Protein AF-A0A926ZWX2-F1 (afdb_monomer_lite)

Structure (mmCIF, N/CA/C/O backbone):
data_AF-A0A926ZWX2-F1
#
_entry.id   AF-A0A926ZWX2-F1
#
loop_
_atom_site.group_PDB
_atom_site.id
_atom_site.type_symbol
_atom_site.label_atom_id
_atom_site.label_alt_id
_atom_site.label_comp_id
_atom_site.label_asym_id
_atom_site.label_entity_id
_atom_site.label_seq_id
_atom_site.pdbx_PDB_ins_code
_atom_site.Cartn_x
_atom_site.Cartn_y
_atom_site.Cartn_z
_atom_site.occupancy
_atom_site.B_iso_or_equiv
_atom_site.auth_seq_id
_atom_site.auth_comp_id
_atom_site.auth_asym_id
_atom_site.auth_atom_id
_atom_site.pdbx_PDB_model_num
ATOM 1 N N . MET A 1 1 ? 18.537 -28.908 -16.493 1.00 61.22 1 MET A N 1
ATOM 2 C CA . MET A 1 1 ? 17.502 -29.089 -15.455 1.00 61.22 1 MET A CA 1
ATOM 3 C C . MET A 1 1 ? 16.198 -28.503 -15.975 1.00 61.22 1 MET A C 1
ATOM 5 O O . MET A 1 1 ? 16.263 -27.440 -16.590 1.00 61.22 1 MET A O 1
ATOM 9 N N . PRO A 1 2 ? 15.052 -29.183 -15.815 1.00 81.44 2 PRO A N 1
ATOM 10 C CA . PRO A 1 2 ? 13.760 -28.596 -16.150 1.00 81.44 2 PRO A CA 1
ATOM 11 C C . PRO A 1 2 ? 13.523 -27.363 -15.268 1.00 81.44 2 PRO A C 1
ATOM 13 O O . PRO A 1 2 ? 13.807 -27.392 -14.074 1.00 81.44 2 PRO A O 1
ATOM 16 N N . VAL A 1 3 ? 13.063 -26.266 -15.871 1.00 86.75 3 VAL A N 1
ATOM 17 C CA . VAL A 1 3 ? 12.665 -25.068 -15.122 1.00 86.75 3 VAL A CA 1
ATOM 18 C C . VAL A 1 3 ? 11.279 -25.340 -14.558 1.00 86.75 3 VAL A C 1
ATOM 20 O O . VAL A 1 3 ? 10.412 -25.818 -15.292 1.00 86.75 3 VAL A O 1
ATOM 23 N N . ASP A 1 4 ? 11.071 -25.035 -13.279 1.00 93.38 4 ASP A N 1
ATOM 24 C CA . ASP A 1 4 ? 9.741 -25.098 -12.683 1.00 93.38 4 ASP A CA 1
ATOM 25 C C . ASP A 1 4 ? 8.804 -24.129 -13.417 1.00 93.38 4 ASP A C 1
ATOM 27 O O . ASP A 1 4 ? 9.029 -22.915 -13.482 1.00 93.38 4 ASP A O 1
ATOM 31 N N . LYS A 1 5 ? 7.743 -24.693 -13.996 1.00 92.69 5 LYS A N 1
ATOM 32 C CA . LYS A 1 5 ? 6.710 -23.963 -14.730 1.00 92.69 5 LYS A CA 1
ATOM 33 C C . LYS A 1 5 ? 6.075 -22.877 -13.866 1.00 92.69 5 LYS A C 1
ATOM 35 O O . LYS A 1 5 ? 5.790 -21.794 -14.377 1.00 92.69 5 LYS A O 1
ATOM 40 N N . THR A 1 6 ? 5.857 -23.162 -12.586 1.00 94.31 6 THR A N 1
ATOM 41 C CA . THR A 1 6 ? 5.184 -22.251 -11.654 1.00 94.31 6 THR A CA 1
ATOM 42 C C . THR A 1 6 ? 6.015 -20.993 -11.455 1.00 94.31 6 THR A C 1
ATOM 44 O O . THR A 1 6 ? 5.514 -19.877 -11.602 1.00 94.31 6 THR A O 1
ATOM 47 N N . GLU A 1 7 ? 7.310 -21.176 -11.212 1.00 95.31 7 GLU A N 1
ATOM 48 C CA . GLU A 1 7 ? 8.227 -20.069 -10.978 1.00 95.31 7 GLU A CA 1
ATOM 49 C C . GLU A 1 7 ? 8.471 -19.239 -12.245 1.00 95.31 7 GLU A C 1
ATOM 51 O O . GLU A 1 7 ? 8.461 -18.008 -12.191 1.00 95.31 7 GLU A O 1
ATOM 56 N N . PHE A 1 8 ? 8.588 -19.882 -13.414 1.00 96.06 8 PHE A N 1
ATOM 57 C CA . PHE A 1 8 ? 8.667 -19.167 -14.691 1.00 96.06 8 PHE A CA 1
ATOM 58 C C . PHE A 1 8 ? 7.440 -18.272 -14.926 1.00 96.06 8 PHE A C 1
ATOM 60 O O . PHE A 1 8 ? 7.592 -17.093 -15.252 1.00 96.06 8 PHE A O 1
ATOM 67 N N . LEU A 1 9 ? 6.226 -18.809 -14.746 1.00 95.38 9 LEU A N 1
ATOM 68 C CA . LEU A 1 9 ? 4.992 -18.048 -14.954 1.00 95.38 9 LEU A CA 1
ATOM 69 C C . LEU A 1 9 ? 4.873 -16.885 -13.967 1.00 95.38 9 LEU A C 1
ATOM 71 O O . LEU A 1 9 ? 4.490 -15.790 -14.377 1.00 95.38 9 LEU A O 1
ATOM 75 N N . ARG A 1 10 ? 5.263 -17.089 -12.703 1.00 95.19 10 ARG A N 1
ATOM 76 C CA . ARG A 1 10 ? 5.293 -16.034 -11.681 1.00 95.19 10 ARG A CA 1
ATOM 77 C C . ARG A 1 10 ? 6.191 -14.869 -12.104 1.00 95.19 10 ARG A C 1
ATOM 79 O O . ARG A 1 10 ? 5.762 -13.719 -12.056 1.00 95.19 10 ARG A O 1
ATOM 86 N N . LEU A 1 11 ? 7.416 -15.157 -12.552 1.00 93.56 11 LEU A N 1
ATOM 87 C CA . LEU A 1 11 ? 8.364 -14.132 -13.006 1.00 93.56 11 LEU A CA 1
ATOM 88 C C . LEU A 1 11 ? 7.902 -13.446 -14.301 1.00 93.56 11 LEU A C 1
ATOM 90 O O . LEU A 1 11 ? 8.048 -12.233 -14.450 1.00 93.56 11 LEU A O 1
ATOM 94 N N . TYR A 1 12 ? 7.305 -14.198 -15.227 1.00 92.31 12 TYR A N 1
ATOM 95 C CA . TYR A 1 12 ? 6.762 -13.645 -16.467 1.00 92.31 12 TYR A CA 1
ATOM 96 C C . TYR A 1 12 ? 5.576 -12.702 -16.208 1.00 92.31 12 TYR A C 1
ATOM 98 O O . TYR A 1 12 ? 5.493 -11.635 -16.816 1.00 92.31 12 TYR A O 1
ATOM 106 N N . GLN A 1 13 ? 4.682 -13.055 -15.278 1.00 90.38 13 GLN A N 1
ATOM 107 C CA . GLN A 1 13 ? 3.561 -12.206 -14.849 1.00 90.38 13 GLN A CA 1
ATOM 108 C C . GLN A 1 13 ? 4.025 -10.922 -14.148 1.00 90.38 13 GLN A C 1
ATOM 110 O O . GLN A 1 13 ? 3.334 -9.912 -14.209 1.00 90.38 13 GLN A O 1
ATOM 115 N N . GLN A 1 14 ? 5.217 -10.929 -13.546 1.00 84.88 14 GLN A N 1
ATOM 116 C CA . GLN A 1 14 ? 5.870 -9.728 -13.010 1.00 84.88 14 GLN A CA 1
ATOM 117 C C . GLN A 1 14 ? 6.486 -8.833 -14.100 1.00 84.88 14 GLN A C 1
ATOM 119 O O . GLN A 1 14 ? 7.131 -7.838 -13.779 1.00 84.88 14 GLN A O 1
ATOM 124 N N . GLY A 1 15 ? 6.337 -9.184 -15.383 1.00 87.19 15 GLY A N 1
ATOM 125 C CA . GLY A 1 15 ? 6.865 -8.411 -16.507 1.00 87.19 15 GLY A CA 1
ATOM 126 C C . GLY A 1 15 ? 8.378 -8.539 -16.703 1.00 87.19 15 GLY A C 1
ATOM 127 O O . GLY A 1 15 ? 8.960 -7.755 -17.454 1.00 87.19 15 GLY A O 1
ATOM 128 N N . LYS A 1 16 ? 9.032 -9.511 -16.048 1.00 86.44 16 LYS A N 1
ATOM 129 C CA . LYS A 1 16 ? 10.472 -9.748 -16.218 1.00 86.44 16 LYS A CA 1
ATOM 130 C C . LYS A 1 16 ? 10.771 -10.217 -17.642 1.00 86.44 16 LYS A C 1
ATOM 132 O O . LYS A 1 16 ? 10.021 -10.997 -18.231 1.00 86.44 16 LYS A O 1
ATOM 137 N N . GLN A 1 17 ? 11.887 -9.758 -18.200 1.00 90.88 17 GLN A N 1
ATOM 138 C CA . GLN A 1 17 ? 12.314 -10.167 -19.543 1.00 90.88 17 GLN A CA 1
ATOM 139 C C . GLN A 1 17 ? 12.995 -11.540 -19.526 1.00 90.88 17 GLN A C 1
ATOM 141 O O . GLN A 1 17 ? 13.601 -11.925 -18.528 1.00 90.88 17 GLN A O 1
ATOM 146 N N . ASP A 1 18 ? 13.015 -12.234 -20.671 1.00 93.88 18 ASP A N 1
ATOM 147 C CA . ASP A 1 18 ? 13.672 -13.544 -20.841 1.00 93.88 18 ASP A CA 1
ATOM 148 C C . ASP A 1 18 ? 15.122 -13.563 -20.308 1.00 93.88 18 ASP A C 1
ATOM 150 O O . ASP A 1 18 ? 15.579 -14.570 -19.774 1.00 93.88 18 ASP A O 1
ATOM 154 N N . VAL A 1 19 ? 15.852 -12.444 -20.423 1.00 92.31 19 VAL A N 1
ATOM 155 C CA . VAL A 1 19 ? 17.224 -12.292 -19.895 1.00 92.31 19 VAL A CA 1
ATOM 156 C C . VAL A 1 19 ? 17.255 -12.303 -18.365 1.00 92.31 19 VAL A C 1
ATOM 158 O O . VAL A 1 19 ? 18.143 -12.912 -17.773 1.00 92.31 19 VAL A O 1
ATOM 161 N N . GLU A 1 20 ? 16.317 -11.614 -17.721 1.00 90.12 20 GLU A N 1
ATOM 162 C CA . GLU A 1 20 ? 16.238 -11.512 -16.261 1.00 90.12 20 GLU A CA 1
ATOM 163 C C . GLU A 1 20 ? 15.776 -12.835 -15.660 1.00 90.12 20 GLU A C 1
ATOM 165 O O . GLU A 1 20 ? 16.393 -13.334 -14.723 1.00 90.12 20 GLU A O 1
ATOM 170 N N . ILE A 1 21 ? 14.754 -13.445 -16.265 1.00 94.50 21 ILE A N 1
ATOM 171 C CA . ILE A 1 21 ? 14.256 -14.769 -15.889 1.00 94.50 21 ILE A CA 1
ATOM 172 C C . ILE A 1 21 ? 15.380 -15.806 -16.000 1.00 94.50 21 ILE A C 1
ATOM 174 O O . ILE A 1 21 ? 15.575 -16.603 -15.087 1.00 94.50 21 ILE A O 1
ATOM 178 N N . ALA A 1 22 ? 16.170 -15.764 -17.077 1.00 95.56 22 ALA A N 1
ATOM 179 C CA . ALA A 1 22 ? 17.303 -16.667 -17.262 1.00 95.56 22 ALA A CA 1
ATOM 180 C C . ALA A 1 22 ? 18.354 -16.536 -16.150 1.00 95.56 22 ALA A C 1
ATOM 182 O O . ALA A 1 22 ? 18.847 -17.548 -15.655 1.00 95.56 22 ALA A O 1
ATOM 183 N N . ARG A 1 23 ? 18.655 -15.307 -15.708 1.00 94.81 23 ARG A N 1
ATOM 184 C CA . ARG A 1 23 ? 19.569 -15.065 -14.578 1.00 94.81 23 ARG A CA 1
ATOM 185 C C . ARG A 1 23 ? 18.999 -15.581 -13.258 1.00 94.81 23 ARG A C 1
ATOM 187 O O . ARG A 1 23 ? 19.712 -16.261 -12.532 1.00 94.81 23 ARG A O 1
ATOM 194 N N . LEU A 1 24 ? 17.731 -15.283 -12.965 1.00 94.12 24 LEU A N 1
ATOM 195 C CA . LEU A 1 24 ? 17.072 -15.688 -11.715 1.00 94.12 24 LEU A CA 1
ATOM 196 C C . LEU A 1 24 ? 16.940 -17.209 -11.590 1.00 94.12 24 LEU A C 1
ATOM 198 O O . LEU A 1 24 ? 17.101 -17.753 -10.505 1.00 94.12 24 LEU A O 1
ATOM 202 N N . LEU A 1 25 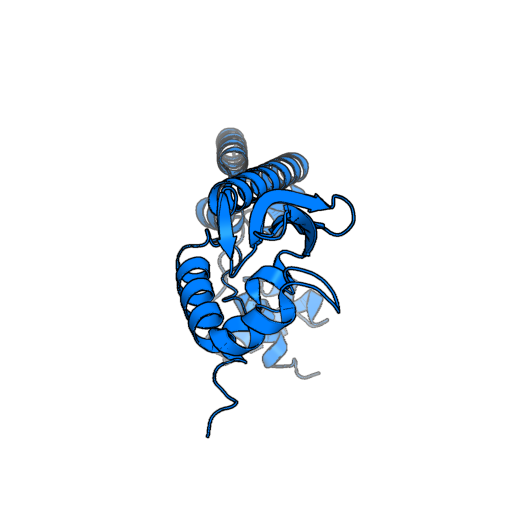? 16.692 -17.892 -12.708 1.00 94.81 25 LEU A N 1
ATOM 203 C CA . LEU A 1 25 ? 16.552 -19.348 -12.766 1.00 94.81 25 LEU A CA 1
ATOM 204 C C . LEU A 1 25 ? 17.864 -20.071 -13.094 1.00 94.81 25 LEU A C 1
ATOM 206 O O . LEU A 1 25 ? 17.848 -21.273 -13.356 1.00 94.81 25 LEU A O 1
ATOM 210 N N . ASN A 1 26 ? 18.985 -19.343 -13.116 1.00 94.50 26 ASN A N 1
ATOM 211 C CA . ASN A 1 26 ? 20.323 -19.850 -13.414 1.00 94.50 26 ASN A CA 1
ATOM 212 C C . ASN A 1 26 ? 20.379 -20.753 -14.667 1.00 94.50 26 ASN A C 1
ATOM 214 O O . ASN A 1 26 ? 20.895 -21.871 -14.644 1.00 94.50 26 ASN A O 1
ATOM 218 N N . CYS A 1 27 ? 19.800 -20.287 -15.773 1.00 94.88 27 CYS A N 1
ATOM 219 C CA . CYS A 1 27 ? 19.742 -21.025 -17.033 1.00 94.88 27 CYS A CA 1
ATOM 220 C C . CYS A 1 27 ? 20.011 -20.115 -18.239 1.00 94.88 27 CYS A C 1
ATOM 222 O O . CYS A 1 27 ? 20.185 -18.902 -18.115 1.00 94.88 27 CYS A O 1
ATOM 224 N N . SER A 1 28 ? 20.092 -20.695 -19.439 1.00 96.06 28 SER A N 1
ATOM 225 C CA . SER A 1 28 ? 20.367 -19.905 -20.638 1.00 96.06 28 SER A CA 1
ATOM 226 C C . SER A 1 28 ? 19.129 -19.123 -21.092 1.00 96.06 28 SER A C 1
ATOM 228 O O . SER A 1 28 ? 18.001 -19.617 -21.066 1.00 96.06 28 SER A O 1
ATOM 230 N N . ARG A 1 29 ? 19.346 -17.905 -21.603 1.00 96.19 29 ARG A N 1
ATOM 231 C CA . ARG A 1 29 ? 18.289 -17.083 -22.225 1.00 96.19 29 ARG A CA 1
ATOM 232 C C . ARG A 1 29 ? 17.543 -17.838 -23.322 1.00 96.19 29 ARG A C 1
ATOM 234 O O . ARG A 1 29 ? 16.336 -17.698 -23.472 1.00 96.19 29 ARG A O 1
ATOM 241 N N . GLU A 1 30 ? 18.276 -18.630 -24.094 1.00 96.69 30 GLU A N 1
ATOM 242 C CA . GLU A 1 30 ? 17.727 -19.407 -25.198 1.00 96.69 30 GLU A CA 1
ATOM 243 C C . GLU A 1 30 ? 16.780 -20.507 -24.714 1.00 96.69 30 GLU A C 1
ATOM 245 O O . GLU A 1 30 ? 15.743 -20.757 -25.327 1.00 96.69 30 GLU A O 1
ATOM 250 N N . TYR A 1 31 ? 17.096 -21.119 -23.573 1.00 95.81 31 TYR A N 1
ATOM 251 C CA . TYR A 1 31 ? 16.210 -22.075 -22.930 1.00 95.81 31 TYR A CA 1
ATOM 252 C C . TYR A 1 31 ? 14.916 -21.406 -22.450 1.00 95.81 31 TYR A C 1
ATOM 254 O O . TYR A 1 31 ? 13.833 -21.878 -22.784 1.00 95.81 31 TYR A O 1
ATOM 262 N N . ILE A 1 32 ? 15.007 -20.254 -21.779 1.00 97.12 32 ILE A N 1
ATOM 263 C CA . ILE A 1 32 ? 13.827 -19.475 -21.369 1.00 97.12 32 ILE A CA 1
ATOM 264 C C . ILE A 1 32 ? 12.971 -19.053 -22.565 1.00 97.12 32 ILE A C 1
ATOM 266 O O . ILE A 1 32 ? 11.749 -19.182 -22.520 1.00 97.12 32 ILE A O 1
ATOM 270 N N . ARG A 1 33 ? 13.595 -18.631 -23.669 1.00 96.56 33 ARG A N 1
ATOM 271 C CA . ARG A 1 33 ? 12.899 -18.304 -24.920 1.00 96.56 33 ARG A CA 1
ATOM 272 C C . ARG A 1 33 ? 12.090 -19.495 -25.445 1.00 96.56 33 ARG A C 1
ATOM 274 O O . ARG A 1 33 ? 10.940 -19.320 -25.845 1.00 96.56 33 ARG A O 1
ATOM 281 N N . LYS A 1 34 ? 12.670 -20.703 -25.427 1.00 96.75 34 LYS A N 1
ATOM 282 C CA . LYS A 1 34 ? 11.979 -21.948 -25.811 1.00 96.75 34 LYS A CA 1
ATOM 283 C C . LYS A 1 34 ? 10.822 -22.267 -24.867 1.00 96.75 34 LYS A C 1
ATOM 285 O O . LYS A 1 34 ? 9.738 -22.575 -25.350 1.00 96.75 34 LYS A O 1
ATOM 290 N N . VAL A 1 35 ? 11.027 -22.136 -23.555 1.00 95.75 35 VAL A N 1
ATOM 291 C CA . VAL A 1 35 ? 9.979 -22.340 -22.540 1.00 95.75 35 VAL A CA 1
ATOM 292 C C . VAL A 1 35 ? 8.813 -21.368 -22.761 1.00 95.75 35 VAL A C 1
ATOM 294 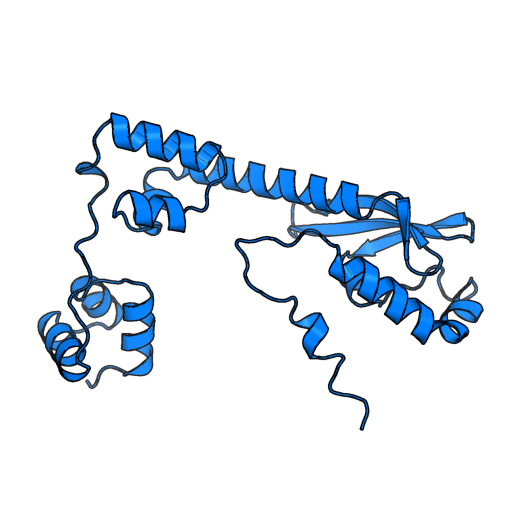O O . VAL A 1 35 ? 7.670 -21.804 -22.891 1.00 95.75 35 VAL A O 1
ATOM 297 N N . ARG A 1 36 ? 9.087 -20.069 -22.921 1.00 96.88 36 ARG A N 1
ATOM 298 C CA . ARG A 1 36 ? 8.078 -19.042 -23.227 1.00 96.88 36 ARG A CA 1
ATOM 299 C C . ARG A 1 36 ? 7.279 -19.380 -24.489 1.00 96.88 36 ARG A C 1
ATOM 301 O O . ARG A 1 36 ? 6.050 -19.343 -24.464 1.00 96.88 36 ARG A O 1
ATOM 308 N N . ASN A 1 37 ? 7.973 -19.757 -25.566 1.00 96.38 37 ASN A N 1
ATOM 309 C CA . ASN A 1 37 ? 7.342 -20.149 -26.826 1.00 96.38 37 ASN A CA 1
ATOM 310 C C . ASN A 1 37 ? 6.492 -21.424 -26.675 1.00 96.38 37 ASN A C 1
ATOM 312 O O . ASN A 1 37 ? 5.404 -21.482 -27.238 1.00 96.38 37 ASN A O 1
ATOM 316 N N . SER A 1 38 ? 6.940 -22.415 -25.894 1.00 95.88 38 SER A N 1
ATOM 317 C CA . SER A 1 38 ? 6.170 -23.645 -25.635 1.00 95.88 38 SER A CA 1
ATOM 318 C C . SER A 1 38 ? 4.858 -23.395 -24.884 1.00 95.88 38 SER A C 1
ATOM 320 O O . SER A 1 38 ? 3.922 -24.176 -25.012 1.00 95.88 38 SER A O 1
ATOM 322 N N . TYR A 1 39 ? 4.764 -22.280 -24.153 1.00 95.31 39 TYR A N 1
ATOM 323 C CA . TYR A 1 39 ? 3.537 -21.829 -23.496 1.00 95.31 39 TYR A CA 1
ATOM 324 C C . TYR A 1 39 ? 2.727 -20.818 -24.322 1.00 95.31 39 TYR A C 1
ATOM 326 O O . TYR A 1 39 ? 1.728 -20.307 -23.824 1.00 95.31 39 TYR A O 1
ATOM 334 N N . GLY A 1 40 ? 3.139 -20.501 -25.555 1.00 95.38 40 GLY A N 1
ATOM 335 C CA . GLY A 1 40 ? 2.429 -19.552 -26.422 1.00 95.38 40 GLY A CA 1
ATOM 336 C C . GLY A 1 40 ? 2.431 -18.106 -25.914 1.00 95.38 40 GLY A C 1
ATOM 337 O O . GLY A 1 40 ? 1.570 -17.318 -26.297 1.00 95.38 40 GLY A O 1
ATOM 338 N N . LEU A 1 41 ? 3.372 -17.743 -25.039 1.00 94.69 41 LEU A N 1
ATOM 339 C CA . LEU A 1 41 ? 3.425 -16.408 -24.446 1.00 94.69 41 LEU A CA 1
ATOM 340 C C . LEU A 1 41 ? 4.166 -15.423 -25.370 1.00 94.69 41 LEU A C 1
ATOM 342 O O . LEU A 1 41 ? 5.228 -15.774 -25.901 1.00 94.69 41 LEU A O 1
ATOM 346 N N . PRO A 1 42 ? 3.666 -14.186 -25.557 1.00 94.19 42 PRO A N 1
ATOM 347 C CA . PRO A 1 42 ? 4.320 -13.183 -26.398 1.00 94.19 42 PRO A CA 1
ATOM 348 C C . PRO A 1 42 ? 5.661 -12.718 -25.810 1.00 94.19 42 PRO A C 1
ATOM 350 O O . PRO A 1 42 ? 6.035 -13.069 -24.698 1.00 94.19 42 PRO A O 1
ATOM 353 N N . VAL A 1 43 ? 6.439 -11.947 -26.568 1.00 91.25 43 VAL A N 1
ATOM 354 C CA . VAL A 1 43 ? 7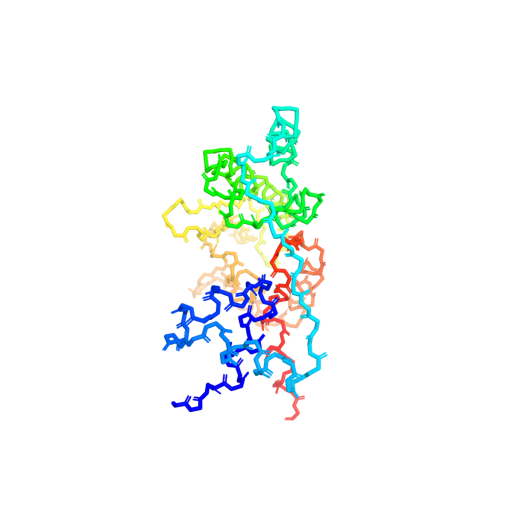.649 -11.308 -26.025 1.00 91.25 43 VAL A CA 1
ATOM 355 C C . VAL A 1 43 ? 7.224 -10.100 -25.192 1.00 91.25 43 VAL A C 1
ATOM 357 O O . VAL A 1 43 ? 6.448 -9.275 -25.670 1.00 91.25 43 VAL A O 1
ATOM 360 N N . GLN A 1 44 ? 7.752 -9.973 -23.972 1.00 83.81 44 GLN A N 1
ATOM 361 C CA . GLN A 1 44 ? 7.512 -8.789 -23.145 1.00 83.81 44 GLN A CA 1
ATOM 362 C C . GLN A 1 44 ? 8.108 -7.533 -23.812 1.00 83.81 44 GLN A C 1
ATOM 364 O O . GLN A 1 44 ? 9.219 -7.599 -24.358 1.00 83.81 44 GLN A O 1
ATOM 369 N N . PRO A 1 45 ? 7.409 -6.384 -23.787 1.00 76.81 45 PRO A N 1
ATOM 370 C CA . PRO A 1 45 ? 7.904 -5.153 -24.387 1.00 76.81 45 PRO A CA 1
ATOM 371 C C . PRO A 1 45 ? 9.234 -4.734 -23.752 1.00 76.81 45 PRO A C 1
ATOM 373 O O . PRO A 1 45 ? 9.475 -4.908 -22.555 1.00 76.81 45 PRO A O 1
ATOM 376 N N . LYS A 1 46 ? 10.133 -4.175 -24.571 1.00 73.38 46 LYS A N 1
ATOM 377 C CA . LYS A 1 46 ? 11.434 -3.708 -24.085 1.00 73.38 46 LYS A CA 1
ATOM 378 C C . LYS A 1 46 ? 11.221 -2.531 -23.140 1.00 73.38 46 LYS A C 1
ATOM 380 O O . LYS A 1 46 ? 10.842 -1.447 -23.572 1.00 73.38 46 LYS A O 1
ATOM 385 N N . VAL A 1 47 ? 11.542 -2.746 -21.873 1.00 69.88 47 VAL A N 1
ATOM 386 C CA . VAL A 1 47 ? 11.570 -1.694 -20.859 1.00 69.88 47 VAL A CA 1
ATOM 387 C C . VAL A 1 47 ? 12.619 -0.653 -21.254 1.00 69.88 47 VAL A C 1
ATOM 389 O O . VAL A 1 47 ? 13.775 -1.001 -21.530 1.00 69.88 47 VAL A O 1
ATOM 392 N N . LYS A 1 48 ? 12.230 0.626 -21.307 1.00 72.56 48 LYS A N 1
ATOM 393 C CA . LYS A 1 48 ? 13.186 1.716 -21.519 1.00 72.56 48 LYS A CA 1
ATOM 394 C C . LYS A 1 48 ? 14.084 1.834 -20.289 1.00 72.56 48 LYS A C 1
ATOM 396 O O . LYS A 1 48 ? 13.618 1.834 -19.153 1.00 72.56 48 LYS A O 1
ATOM 401 N N . LYS A 1 49 ? 15.388 1.944 -20.522 1.00 77.38 49 LYS A N 1
ATOM 402 C CA . LYS A 1 49 ? 16.337 2.332 -19.480 1.00 77.38 49 LYS A CA 1
ATOM 403 C C . LYS A 1 49 ? 16.150 3.821 -19.140 1.00 77.38 49 LYS A C 1
ATOM 405 O O . LYS A 1 49 ? 15.743 4.603 -19.998 1.00 77.38 49 LYS A O 1
ATOM 410 N N . LEU A 1 50 ? 16.468 4.204 -17.902 1.00 76.56 50 LEU A N 1
ATOM 411 C CA . LEU A 1 50 ? 16.299 5.573 -17.388 1.00 76.56 50 LEU A CA 1
ATOM 412 C C . LEU A 1 50 ? 17.120 6.623 -18.165 1.00 76.56 50 LEU A C 1
ATOM 414 O O . LEU A 1 50 ? 16.725 7.782 -18.280 1.00 76.56 50 LEU A O 1
ATOM 418 N N . ASP A 1 51 ? 18.266 6.221 -18.714 1.00 79.75 51 ASP A N 1
ATOM 419 C CA . ASP A 1 51 ? 19.148 7.032 -19.569 1.00 79.75 51 ASP A CA 1
ATOM 420 C C . ASP A 1 51 ? 18.494 7.453 -20.896 1.00 79.75 51 ASP A C 1
ATOM 422 O O . ASP A 1 51 ? 18.923 8.427 -21.503 1.00 79.75 51 ASP A O 1
ATOM 426 N N . ARG A 1 52 ? 17.429 6.766 -21.325 1.00 83.00 52 ARG A N 1
ATOM 427 C CA . ARG A 1 52 ? 16.672 7.082 -22.546 1.00 83.00 52 ARG A CA 1
ATOM 428 C C . ARG A 1 52 ? 15.493 8.027 -22.320 1.00 83.00 52 ARG A C 1
ATOM 430 O O . ARG A 1 52 ? 14.811 8.359 -23.285 1.00 83.00 52 ARG A O 1
ATOM 437 N N . LEU A 1 53 ? 15.215 8.408 -21.074 1.00 85.44 53 LEU A N 1
ATOM 438 C CA . LEU A 1 53 ? 14.181 9.392 -20.758 1.00 85.44 53 LEU A CA 1
ATOM 439 C C . LEU A 1 53 ? 14.715 10.799 -21.001 1.00 85.44 53 LEU A C 1
ATOM 441 O O . LEU A 1 53 ? 15.825 11.120 -20.566 1.00 85.44 53 LEU A O 1
ATOM 445 N N . SER A 1 54 ? 13.910 11.640 -21.649 1.00 90.62 54 SER A N 1
ATOM 446 C CA . SER A 1 54 ? 14.248 13.052 -21.801 1.00 90.62 54 SER A CA 1
ATOM 447 C C . SER A 1 54 ? 14.237 13.763 -20.442 1.00 90.62 54 SER A C 1
ATOM 449 O O . SER A 1 54 ? 13.641 13.288 -19.471 1.00 90.62 54 SER A O 1
ATOM 451 N N . ALA A 1 55 ? 14.884 14.927 -20.356 1.00 89.31 55 ALA A N 1
ATOM 452 C CA . ALA A 1 55 ? 14.827 15.751 -19.148 1.00 89.31 55 ALA A CA 1
ATOM 453 C C . ALA A 1 55 ? 13.377 16.137 -18.787 1.00 89.31 55 ALA A C 1
ATOM 455 O O . ALA A 1 55 ? 13.011 16.105 -17.614 1.00 89.31 55 ALA A O 1
ATOM 456 N N . ALA A 1 56 ? 12.540 16.406 -19.797 1.00 92.38 56 ALA A N 1
ATOM 457 C CA . ALA A 1 56 ? 11.122 16.700 -19.616 1.00 92.38 56 ALA A CA 1
ATOM 458 C C . ALA A 1 56 ? 10.352 15.500 -19.037 1.00 92.38 56 ALA A C 1
ATOM 460 O O . ALA A 1 56 ? 9.595 15.670 -18.083 1.00 92.38 56 ALA A O 1
ATOM 461 N N . ASP A 1 57 ? 10.600 14.283 -19.538 1.00 90.56 57 ASP A N 1
ATOM 462 C CA . ASP A 1 57 ? 9.968 13.065 -19.005 1.00 90.56 57 ASP A CA 1
ATOM 463 C C . ASP A 1 57 ? 10.350 12.838 -17.542 1.00 90.56 57 ASP A C 1
ATOM 465 O O . ASP A 1 57 ? 9.504 12.496 -16.720 1.00 90.56 57 ASP A O 1
ATOM 469 N N . ARG A 1 58 ? 11.624 13.058 -17.190 1.00 89.88 58 ARG A N 1
ATOM 470 C CA . ARG A 1 58 ? 12.096 12.909 -15.806 1.00 89.88 58 ARG A CA 1
ATOM 471 C C . ARG A 1 58 ? 11.401 13.884 -14.862 1.00 89.88 58 ARG A C 1
ATOM 473 O O . ARG A 1 58 ? 10.951 13.470 -13.797 1.00 89.88 58 ARG A O 1
ATOM 480 N N . GLN A 1 59 ? 11.268 15.144 -15.273 1.00 92.38 59 GLN A N 1
ATOM 481 C CA . GLN A 1 59 ? 10.556 16.155 -14.495 1.00 92.38 59 GLN A CA 1
ATOM 482 C C . GLN A 1 59 ? 9.064 15.814 -14.364 1.00 92.38 59 GLN A C 1
ATOM 484 O O . GLN A 1 59 ? 8.492 15.942 -13.283 1.00 92.38 59 GLN A O 1
ATOM 489 N N . ALA A 1 60 ? 8.429 15.330 -15.434 1.00 93.44 60 ALA A N 1
ATOM 490 C CA . ALA A 1 60 ? 7.028 14.921 -15.402 1.00 93.44 60 ALA A CA 1
ATOM 491 C C . ALA A 1 60 ? 6.797 13.700 -14.489 1.00 93.44 60 ALA A C 1
ATOM 493 O O . ALA A 1 60 ? 5.834 13.682 -13.721 1.00 93.44 60 ALA A O 1
ATOM 494 N N . ILE A 1 61 ? 7.698 12.711 -14.515 1.00 91.56 61 ILE A N 1
ATOM 495 C CA . ILE A 1 61 ? 7.687 11.560 -13.599 1.00 91.56 61 ILE A CA 1
ATOM 496 C C . ILE A 1 61 ? 7.799 12.031 -12.148 1.00 91.56 61 ILE A C 1
ATOM 498 O O . ILE A 1 61 ? 6.994 11.623 -11.311 1.00 91.56 61 ILE A O 1
ATOM 502 N N . GLU A 1 62 ? 8.752 12.912 -11.849 1.00 91.25 62 GLU A N 1
ATOM 503 C CA . GLU A 1 62 ? 8.944 13.461 -10.506 1.00 91.25 62 GLU A CA 1
ATOM 504 C C . GLU A 1 62 ? 7.683 14.172 -9.995 1.00 91.25 62 GLU A C 1
ATOM 506 O O . GLU A 1 62 ? 7.205 13.868 -8.900 1.00 91.25 62 GLU A O 1
ATOM 511 N N . GLN A 1 63 ? 7.083 15.044 -10.810 1.00 91.56 63 GLN A N 1
ATOM 512 C CA . GLN A 1 63 ? 5.836 15.730 -10.458 1.00 91.56 63 GLN A CA 1
ATOM 513 C C . GLN A 1 63 ? 4.688 14.745 -10.203 1.00 91.56 63 GLN A C 1
ATOM 515 O O . GLN A 1 63 ? 3.957 14.882 -9.219 1.00 91.56 63 GLN A O 1
ATOM 520 N N . LYS A 1 64 ? 4.553 13.702 -11.029 1.00 91.94 64 LYS A N 1
ATOM 521 C CA . LYS A 1 64 ? 3.522 12.671 -10.837 1.00 91.94 64 LYS A CA 1
ATOM 522 C C . LYS A 1 64 ? 3.736 11.866 -9.558 1.00 91.94 64 LYS A C 1
ATOM 524 O O . LYS A 1 64 ? 2.777 11.641 -8.816 1.00 91.94 64 LYS A O 1
ATOM 529 N N . LEU A 1 65 ? 4.973 11.488 -9.243 1.00 88.12 65 LEU A N 1
ATOM 530 C CA . LEU A 1 65 ? 5.291 10.803 -7.987 1.00 88.12 65 LEU A CA 1
ATOM 531 C C . LEU A 1 65 ? 4.989 11.693 -6.771 1.00 88.12 65 LEU A C 1
ATOM 533 O O . LEU A 1 65 ? 4.378 11.226 -5.808 1.00 88.12 65 LEU A O 1
ATOM 537 N N . LEU A 1 66 ? 5.335 12.983 -6.831 1.00 87.50 66 LEU A N 1
ATOM 538 C CA . LEU A 1 66 ? 5.022 13.956 -5.778 1.00 87.50 66 LEU A CA 1
ATOM 539 C C . LEU A 1 66 ? 3.518 14.221 -5.629 1.00 87.50 66 LEU A C 1
ATOM 541 O O . LEU A 1 66 ? 3.059 14.440 -4.507 1.00 87.50 66 LEU A O 1
ATOM 545 N N . SER A 1 67 ? 2.748 14.117 -6.717 1.00 86.69 67 SER A N 1
ATOM 546 C CA . SER A 1 67 ? 1.275 14.138 -6.702 1.00 86.69 67 SER A CA 1
ATOM 547 C C . SER A 1 67 ? 0.643 12.859 -6.129 1.00 86.69 67 SER A C 1
ATOM 549 O O . SER A 1 67 ? -0.574 12.701 -6.128 1.00 86.69 67 SER A O 1
ATOM 551 N N . LEU A 1 68 ? 1.469 11.951 -5.597 1.00 83.69 68 LEU A N 1
ATOM 552 C CA . LEU A 1 68 ? 1.077 10.689 -4.978 1.00 83.69 68 LEU A CA 1
ATOM 553 C C . LEU A 1 68 ? 0.470 9.677 -5.959 1.00 83.69 68 LEU A C 1
ATOM 555 O O . LEU A 1 68 ? -0.202 8.745 -5.507 1.00 83.69 68 LEU A O 1
ATOM 559 N N . LEU A 1 69 ? 0.796 9.741 -7.255 1.00 83.75 69 LEU A N 1
ATOM 560 C CA . LEU A 1 69 ? 0.381 8.737 -8.245 1.00 83.75 69 LEU A CA 1
ATOM 561 C C . LEU A 1 69 ? 1.157 7.409 -8.078 1.00 83.75 69 LEU A C 1
ATOM 563 O O . LEU A 1 69 ? 2.378 7.451 -7.877 1.00 83.75 69 LEU A O 1
ATOM 567 N N . PRO A 1 70 ? 0.501 6.226 -8.068 1.00 85.25 70 PRO A N 1
ATOM 568 C CA . PRO A 1 70 ? 1.165 4.936 -7.847 1.00 85.25 70 PRO A CA 1
ATOM 569 C C . PRO A 1 70 ? 2.340 4.708 -8.797 1.00 85.25 70 PRO A C 1
ATOM 571 O O . PRO A 1 70 ? 2.235 4.991 -9.989 1.00 85.25 70 PRO A O 1
ATOM 574 N N . ILE A 1 71 ? 3.446 4.168 -8.272 1.00 85.81 71 ILE A N 1
ATOM 575 C CA . ILE A 1 71 ? 4.671 3.987 -9.062 1.00 85.81 71 ILE A CA 1
ATOM 576 C C . ILE A 1 71 ? 4.419 3.094 -10.275 1.00 85.81 71 ILE A C 1
ATOM 578 O O . ILE A 1 71 ? 4.905 3.411 -11.350 1.00 85.81 71 ILE A O 1
ATOM 582 N N . ASP A 1 72 ? 3.580 2.066 -10.135 1.00 83.31 72 ASP A N 1
ATOM 583 C CA . ASP A 1 72 ? 3.228 1.141 -11.216 1.00 83.31 72 ASP A CA 1
ATOM 584 C C . ASP A 1 72 ? 2.485 1.836 -12.362 1.00 83.31 72 ASP A C 1
ATOM 586 O O . ASP A 1 72 ? 2.727 1.538 -13.530 1.00 83.31 72 ASP A O 1
ATOM 590 N N . GLN A 1 73 ? 1.618 2.804 -12.042 1.00 86.38 73 GLN A N 1
ATOM 591 C CA . GLN A 1 73 ? 0.896 3.586 -13.050 1.00 86.38 73 GLN A CA 1
ATOM 592 C C . GLN A 1 73 ? 1.848 4.510 -13.807 1.00 86.38 73 GLN A C 1
ATOM 594 O O . GLN A 1 73 ? 1.801 4.571 -15.034 1.00 86.38 73 GLN A O 1
ATOM 599 N N . VAL A 1 74 ? 2.752 5.178 -13.084 1.00 89.12 74 VAL A N 1
ATOM 600 C CA . VAL A 1 74 ? 3.791 6.013 -13.699 1.00 89.12 74 VAL A CA 1
ATOM 601 C C . VAL A 1 74 ? 4.719 5.149 -14.560 1.00 89.12 74 VAL A C 1
ATOM 603 O O . VAL A 1 74 ? 5.027 5.506 -15.690 1.00 89.12 74 VAL A O 1
ATOM 606 N N . ALA A 1 75 ? 5.124 3.973 -14.084 1.00 87.81 75 ALA A N 1
ATOM 607 C CA . ALA A 1 75 ? 5.984 3.063 -14.839 1.00 87.81 75 ALA A CA 1
ATOM 608 C C . ALA A 1 75 ? 5.328 2.620 -16.156 1.00 87.81 75 ALA A C 1
ATOM 610 O O . ALA A 1 75 ? 5.956 2.689 -17.216 1.00 87.81 75 ALA A O 1
ATOM 611 N N . ALA A 1 76 ? 4.049 2.237 -16.097 1.00 84.94 76 ALA A N 1
ATOM 612 C CA . ALA A 1 76 ? 3.272 1.844 -17.266 1.00 84.94 76 ALA A CA 1
ATOM 613 C C . ALA A 1 76 ? 3.154 2.977 -18.296 1.00 84.94 76 ALA A C 1
ATOM 615 O O . ALA A 1 76 ? 3.356 2.739 -19.485 1.00 84.94 76 ALA A O 1
ATOM 616 N N . GLU A 1 77 ? 2.889 4.207 -17.848 1.00 89.25 77 GLU A N 1
ATOM 617 C CA . GLU A 1 77 ? 2.736 5.369 -18.729 1.00 89.25 77 GLU A CA 1
ATOM 618 C C . GLU A 1 77 ? 4.013 5.682 -19.521 1.00 89.25 77 GLU A C 1
ATOM 620 O O . GLU A 1 77 ? 3.957 5.934 -20.724 1.00 89.25 77 GLU A O 1
ATOM 625 N N . TYR A 1 78 ? 5.177 5.619 -18.871 1.00 88.12 78 TYR A N 1
ATOM 626 C CA . TYR A 1 78 ? 6.455 5.955 -19.510 1.00 88.12 78 TYR A CA 1
ATOM 627 C C . TYR A 1 78 ? 7.169 4.740 -20.130 1.00 88.12 78 TYR A C 1
ATOM 629 O O . TYR A 1 78 ? 8.224 4.889 -20.758 1.00 88.12 78 TYR A O 1
ATOM 637 N N . GLY A 1 79 ? 6.607 3.533 -19.995 1.00 84.94 79 GLY A N 1
ATOM 638 C CA . GLY A 1 79 ? 7.209 2.291 -20.492 1.00 84.94 79 GLY A CA 1
ATOM 639 C C . GLY A 1 79 ? 8.523 1.938 -19.784 1.00 84.94 79 GLY A C 1
ATOM 640 O O . GLY A 1 79 ? 9.473 1.457 -20.415 1.00 84.94 79 GLY A O 1
ATOM 641 N N . VAL A 1 80 ? 8.593 2.220 -18.483 1.00 86.12 80 VAL A N 1
ATOM 642 C CA . VAL A 1 80 ? 9.752 1.985 -17.611 1.00 86.12 80 VAL A CA 1
ATOM 643 C C . VAL A 1 80 ? 9.362 0.964 -16.541 1.00 86.12 80 VAL A C 1
ATOM 645 O O . VAL A 1 80 ? 8.202 0.868 -16.164 1.00 86.12 80 VAL A O 1
ATOM 648 N N . SER A 1 81 ? 10.314 0.168 -16.055 1.00 83.12 81 SER A N 1
ATOM 649 C CA . SER A 1 81 ? 10.047 -0.771 -14.960 1.00 83.12 81 SER A CA 1
ATOM 650 C C . SER A 1 81 ? 9.857 -0.000 -13.645 1.00 83.12 81 SER A C 1
ATOM 652 O O . SER A 1 81 ? 10.619 0.944 -13.404 1.00 83.12 81 SER A O 1
ATOM 654 N N . PRO A 1 82 ? 8.919 -0.407 -12.768 1.00 84.56 82 PRO A N 1
ATOM 655 C CA . PRO A 1 82 ? 8.770 0.179 -11.435 1.00 84.56 82 PRO A CA 1
ATOM 656 C C . PRO A 1 82 ? 10.082 0.190 -10.642 1.00 84.56 82 PRO A C 1
ATOM 658 O O . PRO A 1 82 ? 10.413 1.202 -10.032 1.00 84.56 82 PRO A O 1
ATOM 661 N N . ASP A 1 83 ? 10.878 -0.882 -10.742 1.00 81.12 83 ASP A N 1
ATOM 662 C CA . ASP A 1 83 ? 12.180 -1.006 -10.068 1.00 81.12 83 ASP A CA 1
ATOM 663 C C . ASP A 1 83 ? 13.159 0.094 -10.522 1.00 81.12 83 ASP A C 1
ATOM 665 O O . ASP A 1 83 ? 13.900 0.670 -9.727 1.00 81.12 83 ASP A O 1
ATOM 669 N N . VAL A 1 84 ? 13.137 0.426 -11.818 1.00 84.94 84 VAL A N 1
ATOM 670 C CA . VAL A 1 84 ? 14.004 1.457 -12.408 1.00 84.94 84 VAL A CA 1
ATOM 671 C C . VAL A 1 84 ? 13.573 2.851 -11.963 1.00 84.94 84 VAL A C 1
ATOM 673 O O . VAL A 1 84 ? 14.429 3.694 -11.696 1.00 84.94 84 VAL A O 1
ATOM 676 N N . LEU A 1 85 ? 12.265 3.101 -11.859 1.00 87.50 85 LEU A N 1
ATOM 677 C CA . LEU A 1 85 ? 11.762 4.354 -11.297 1.00 87.50 85 LEU A CA 1
ATOM 678 C C . LEU A 1 85 ? 12.087 4.467 -9.808 1.00 87.50 85 LEU A C 1
ATOM 680 O O . LEU A 1 85 ? 12.485 5.537 -9.355 1.00 87.50 85 LEU A O 1
ATOM 684 N N . GLN A 1 86 ? 11.966 3.372 -9.060 1.00 84.19 86 GLN A N 1
ATOM 685 C CA . GLN A 1 86 ? 12.245 3.354 -7.631 1.00 84.19 86 GLN A CA 1
ATOM 686 C C . GLN A 1 86 ? 13.717 3.653 -7.338 1.00 84.19 86 GLN A C 1
ATOM 688 O O . GLN A 1 86 ? 13.998 4.417 -6.419 1.00 84.19 86 GLN A O 1
ATOM 693 N N . GLU A 1 87 ? 14.648 3.101 -8.118 1.00 84.00 87 GLU A N 1
ATOM 694 C CA . GLU A 1 87 ? 16.074 3.402 -7.965 1.00 84.00 87 GLU A CA 1
ATOM 695 C C . GLU A 1 87 ? 16.410 4.810 -8.485 1.00 84.00 87 GLU A C 1
ATOM 697 O O . GLU A 1 87 ? 17.056 5.598 -7.797 1.00 84.00 87 GLU A O 1
ATOM 702 N N . GLY A 1 88 ? 15.915 5.167 -9.676 1.00 86.12 88 GLY A N 1
ATOM 703 C CA . GLY A 1 88 ? 16.208 6.448 -10.329 1.00 86.12 88 GLY A CA 1
ATOM 704 C C . GLY A 1 88 ? 15.640 7.672 -9.608 1.00 86.12 88 GLY A C 1
ATOM 705 O O . GLY A 1 88 ? 16.231 8.747 -9.661 1.00 86.12 88 GLY A O 1
ATOM 706 N N . PHE A 1 89 ? 14.520 7.503 -8.906 1.00 87.94 89 PHE A N 1
ATOM 707 C CA . PHE A 1 89 ? 13.833 8.545 -8.143 1.00 87.94 89 PHE A CA 1
ATOM 708 C C . PHE A 1 89 ? 13.705 8.148 -6.673 1.00 87.94 89 PHE A C 1
ATOM 710 O O . PHE A 1 89 ? 12.681 8.408 -6.040 1.00 87.94 89 PHE A O 1
ATOM 717 N N . ARG A 1 90 ? 14.728 7.493 -6.114 1.00 87.12 90 ARG A N 1
ATOM 718 C CA . ARG A 1 90 ? 14.688 6.928 -4.758 1.00 87.12 90 ARG A CA 1
ATOM 719 C C . ARG A 1 90 ? 14.253 7.929 -3.696 1.00 87.12 90 ARG A C 1
ATOM 721 O O . ARG A 1 90 ? 13.392 7.619 -2.875 1.00 87.12 90 ARG A O 1
ATOM 728 N N . GLU A 1 91 ? 14.812 9.133 -3.732 1.00 86.69 91 GLU A N 1
ATOM 729 C CA . GLU A 1 91 ? 14.498 10.169 -2.749 1.00 86.69 91 GLU A CA 1
ATOM 730 C C . GLU A 1 91 ? 13.073 10.711 -2.919 1.00 86.69 91 GLU A C 1
ATOM 732 O O . GLU A 1 91 ? 12.317 10.787 -1.952 1.00 86.69 91 GLU A O 1
ATOM 737 N N . VAL A 1 92 ? 12.656 10.984 -4.154 1.00 87.31 92 VAL A N 1
ATOM 738 C CA . VAL A 1 92 ? 11.289 11.439 -4.457 1.00 87.31 92 VAL A CA 1
ATOM 739 C C . VAL A 1 92 ? 10.262 10.375 -4.076 1.00 87.31 92 VAL A C 1
ATOM 741 O O . VAL A 1 92 ? 9.250 10.669 -3.443 1.00 87.31 92 VAL A O 1
ATOM 744 N N . THR A 1 93 ? 10.549 9.113 -4.389 1.00 83.50 93 THR A N 1
ATOM 745 C CA . THR A 1 93 ? 9.708 7.967 -4.033 1.00 83.50 93 THR A CA 1
ATOM 746 C C . THR A 1 93 ? 9.605 7.832 -2.515 1.00 83.50 93 THR A C 1
ATOM 748 O O . THR A 1 93 ? 8.509 7.641 -1.989 1.00 83.50 93 THR A O 1
ATOM 751 N N . ARG A 1 94 ? 10.713 8.010 -1.781 1.00 85.56 94 ARG A N 1
ATOM 752 C CA . ARG A 1 94 ? 10.721 8.029 -0.311 1.00 85.56 94 ARG A CA 1
ATOM 753 C C . ARG A 1 94 ? 9.833 9.145 0.239 1.00 85.56 94 ARG A C 1
ATOM 755 O O . ARG A 1 94 ? 9.004 8.884 1.110 1.00 85.56 94 ARG A O 1
ATOM 762 N N . GLN A 1 95 ? 9.957 10.362 -0.285 1.00 86.56 95 GLN A N 1
ATOM 763 C CA . GLN A 1 95 ? 9.139 11.503 0.135 1.00 86.56 95 GLN A CA 1
ATOM 764 C C . GLN A 1 95 ? 7.652 11.288 -0.166 1.00 86.56 95 GLN A C 1
ATOM 766 O O . GLN A 1 95 ? 6.807 11.519 0.700 1.00 86.56 95 GLN A O 1
ATOM 771 N N . ALA A 1 96 ? 7.324 10.790 -1.358 1.00 83.88 96 ALA A N 1
ATOM 772 C CA . ALA A 1 96 ? 5.958 10.456 -1.742 1.00 83.88 96 ALA A CA 1
ATOM 773 C C . ALA A 1 96 ? 5.362 9.378 -0.823 1.00 83.88 96 ALA A C 1
ATOM 775 O O . ALA A 1 96 ? 4.223 9.509 -0.375 1.00 83.88 96 ALA A O 1
ATOM 776 N N . LEU A 1 97 ? 6.133 8.343 -0.468 1.00 83.44 97 LEU A N 1
ATOM 777 C CA . LEU A 1 97 ? 5.702 7.305 0.472 1.00 83.44 97 LEU A CA 1
ATOM 778 C C . LEU A 1 97 ? 5.418 7.869 1.869 1.00 83.44 97 LEU A C 1
ATOM 780 O O . LEU A 1 97 ? 4.393 7.530 2.459 1.00 83.44 97 LEU A O 1
ATOM 784 N N . VAL A 1 98 ? 6.282 8.746 2.389 1.00 85.31 98 VAL A N 1
ATOM 785 C CA . VAL A 1 98 ? 6.052 9.419 3.680 1.00 85.31 98 VAL A CA 1
ATOM 786 C C . VAL A 1 98 ? 4.785 10.275 3.623 1.00 85.31 98 VAL A C 1
ATOM 788 O O . VAL A 1 98 ? 3.925 10.145 4.494 1.00 85.31 98 VAL A O 1
ATOM 791 N N . LYS A 1 99 ? 4.606 11.077 2.565 1.00 86.31 99 LYS A N 1
ATOM 792 C CA . LYS A 1 99 ? 3.393 11.886 2.364 1.00 86.31 99 LYS A CA 1
ATOM 793 C C . LYS A 1 99 ? 2.130 11.027 2.280 1.00 86.31 99 LYS A C 1
ATOM 795 O O . LYS A 1 99 ? 1.131 11.370 2.907 1.00 86.31 99 LYS A O 1
ATOM 800 N N . ARG A 1 100 ? 2.171 9.884 1.583 1.00 83.38 100 ARG A N 1
ATOM 801 C CA . ARG A 1 100 ? 1.049 8.927 1.543 1.00 83.38 100 ARG A CA 1
ATOM 802 C C . ARG A 1 100 ? 0.726 8.360 2.919 1.00 83.38 100 ARG A C 1
ATOM 804 O O . ARG A 1 100 ? -0.445 8.309 3.283 1.00 83.38 100 ARG A O 1
ATOM 811 N N . LYS A 1 101 ? 1.740 7.947 3.688 1.00 84.25 101 LYS A N 1
ATOM 812 C CA . LYS A 1 101 ? 1.545 7.441 5.057 1.00 84.25 101 LYS A CA 1
ATOM 813 C C . LYS A 1 101 ? 0.891 8.499 5.947 1.00 84.25 101 LYS A C 1
ATOM 815 O O . LYS A 1 101 ? -0.078 8.186 6.635 1.00 84.25 101 LYS A O 1
ATOM 820 N N . GLN A 1 102 ? 1.357 9.745 5.864 1.00 86.12 102 GLN A N 1
ATOM 821 C CA . GLN A 1 102 ? 0.792 10.853 6.630 1.00 86.12 102 GLN A CA 1
ATOM 822 C C . GLN A 1 102 ? -0.655 11.158 6.220 1.00 86.12 102 GLN A C 1
ATOM 824 O O . GLN A 1 102 ? -1.532 11.222 7.077 1.00 86.12 102 GLN A O 1
ATOM 829 N N . ALA A 1 103 ? -0.932 11.283 4.919 1.00 86.31 103 ALA A N 1
ATOM 830 C CA . ALA A 1 103 ? -2.287 11.493 4.405 1.00 86.31 103 ALA A CA 1
ATOM 831 C C . ALA A 1 103 ? -3.239 10.364 4.829 1.00 86.31 103 ALA A C 1
ATOM 833 O O . ALA A 1 103 ? -4.385 10.606 5.202 1.00 86.31 103 ALA A O 1
ATOM 834 N N . ARG A 1 104 ? -2.748 9.120 4.844 1.00 85.00 104 ARG A N 1
ATOM 835 C CA . ARG A 1 104 ? -3.503 7.963 5.325 1.00 85.00 104 ARG A CA 1
ATOM 836 C C . ARG A 1 104 ? -3.823 8.060 6.813 1.00 85.00 104 ARG A C 1
ATOM 838 O O . ARG A 1 104 ? -4.963 7.800 7.184 1.00 85.00 104 ARG A O 1
ATOM 845 N N . LEU A 1 105 ? -2.855 8.427 7.654 1.00 87.25 105 LEU A N 1
ATOM 846 C CA . LEU A 1 105 ? -3.103 8.632 9.083 1.00 87.25 105 LEU A CA 1
ATOM 847 C C . LEU A 1 105 ? -4.164 9.716 9.302 1.00 87.25 105 LEU A C 1
ATOM 849 O O . LEU A 1 105 ? -5.095 9.490 10.066 1.00 87.25 105 LEU A O 1
ATOM 853 N N . VAL A 1 106 ? -4.073 10.838 8.583 1.00 88.94 106 VAL A N 1
ATOM 854 C CA . VAL A 1 106 ? -5.067 11.921 8.652 1.00 88.94 106 VAL A CA 1
ATOM 855 C C . VAL A 1 106 ? -6.458 11.422 8.253 1.00 88.94 106 VAL A C 1
ATOM 857 O O . VAL A 1 106 ? -7.414 11.640 8.989 1.00 88.94 106 VAL A O 1
ATOM 860 N N . ASN A 1 107 ? -6.582 10.686 7.146 1.00 89.81 107 ASN A N 1
ATOM 861 C CA . ASN A 1 107 ? -7.871 10.155 6.691 1.00 89.81 107 ASN A CA 1
ATOM 862 C C . ASN A 1 107 ? -8.483 9.157 7.683 1.00 89.81 107 ASN A C 1
ATOM 864 O O . ASN A 1 107 ? -9.678 9.223 7.962 1.00 89.81 107 ASN A O 1
ATOM 868 N N . ILE A 1 108 ? -7.674 8.242 8.228 1.00 88.44 108 ILE A N 1
ATOM 869 C CA . ILE A 1 108 ? -8.126 7.283 9.244 1.00 88.44 108 ILE A CA 1
ATOM 870 C C . ILE A 1 108 ? -8.521 8.028 10.525 1.00 88.44 108 ILE A C 1
ATOM 872 O O . ILE A 1 108 ? -9.570 7.738 11.095 1.00 88.44 108 ILE A O 1
ATOM 876 N N . SER A 1 109 ? -7.715 9.000 10.959 1.00 91.06 109 SER A N 1
ATOM 877 C CA . SER A 1 109 ? -7.997 9.804 12.149 1.00 91.06 109 SER A CA 1
ATOM 878 C C . SER A 1 109 ? -9.318 10.553 12.010 1.00 91.06 109 SER A C 1
ATOM 880 O O . SER A 1 109 ? -10.213 10.347 12.824 1.00 91.06 109 SER A O 1
ATOM 882 N N . ASN A 1 110 ? -9.500 11.296 10.916 1.00 92.12 110 ASN A N 1
ATOM 883 C CA . ASN A 1 110 ? -10.737 12.023 10.623 1.00 92.12 110 ASN A CA 1
ATOM 884 C C . ASN A 1 110 ? -11.955 11.097 10.541 1.00 92.12 110 ASN A C 1
ATOM 886 O O . ASN A 1 110 ? -13.054 11.480 10.931 1.00 92.12 110 ASN A O 1
ATOM 890 N N . TYR A 1 111 ? -11.776 9.879 10.021 1.00 90.88 111 TYR A N 1
ATOM 891 C CA . TYR A 1 111 ? -12.863 8.916 9.918 1.00 90.88 111 TYR A CA 1
ATOM 892 C C . TYR A 1 111 ? -13.323 8.420 11.292 1.00 90.88 111 TYR A C 1
ATOM 894 O O . TYR A 1 111 ? -14.525 8.371 11.551 1.00 90.88 111 TYR A O 1
ATOM 902 N N . TRP A 1 112 ? -12.387 8.020 12.155 1.00 89.12 112 TRP A N 1
ATOM 903 C CA . TRP A 1 112 ? -12.712 7.394 13.437 1.00 89.12 112 TRP A CA 1
ATOM 904 C C . TRP A 1 112 ? -12.984 8.398 14.553 1.00 89.12 112 TRP A C 1
ATOM 906 O O . TRP A 1 112 ? -13.775 8.092 15.442 1.00 89.12 112 TRP A O 1
ATOM 916 N N . GLN A 1 113 ? -12.353 9.571 14.533 1.00 92.44 113 GLN A N 1
ATOM 917 C CA . GLN A 1 113 ? -12.492 10.578 15.579 1.00 92.44 113 GLN A CA 1
ATOM 918 C C . GLN A 1 113 ? -13.962 10.979 15.779 1.00 92.44 113 GLN A C 1
ATOM 920 O O . GLN A 1 113 ? -14.696 11.253 14.834 1.00 92.44 113 GLN A O 1
ATOM 925 N N . GLY A 1 114 ? -14.409 10.972 17.035 1.00 89.31 114 GLY A N 1
ATOM 926 C CA . GLY A 1 114 ? -15.786 11.269 17.427 1.00 89.31 114 GLY A CA 1
ATOM 927 C C . GLY A 1 114 ? -16.775 10.118 17.227 1.00 89.31 114 GLY A C 1
ATOM 928 O O . GLY A 1 114 ? -17.866 10.163 17.794 1.00 89.31 114 GLY A O 1
ATOM 929 N N . ARG A 1 115 ? -16.420 9.058 16.488 1.00 88.94 115 ARG A N 1
ATOM 930 C CA . ARG A 1 115 ? -17.307 7.902 16.316 1.00 88.94 115 ARG A CA 1
ATOM 931 C C . ARG A 1 115 ? -17.363 7.051 17.576 1.00 88.94 115 ARG A C 1
ATOM 933 O O . ARG A 1 115 ? -16.376 6.883 18.295 1.00 88.94 115 ARG A O 1
ATOM 940 N N . GLN A 1 116 ? -18.532 6.464 17.802 1.00 86.12 116 GLN A N 1
ATOM 941 C CA . GLN A 1 116 ? -18.775 5.543 18.899 1.00 86.12 116 GLN A CA 1
ATOM 942 C C . GLN A 1 116 ? -18.738 4.096 18.400 1.00 86.12 116 GLN A C 1
ATOM 944 O O . GLN A 1 116 ? -19.429 3.730 17.455 1.00 86.12 116 GLN A O 1
ATOM 949 N N . VAL A 1 1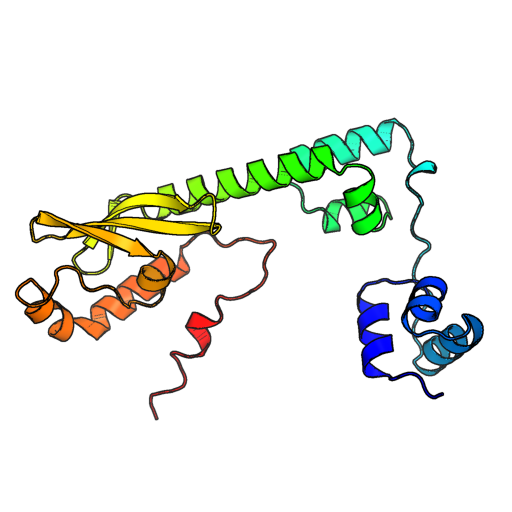17 ? -17.941 3.263 19.066 1.00 80.69 117 VAL A N 1
ATOM 950 C CA . VAL A 1 117 ? -17.844 1.821 18.827 1.00 80.69 117 VAL A CA 1
ATOM 951 C C . VAL A 1 117 ? -18.238 1.109 20.117 1.00 80.69 117 VAL A C 1
ATOM 953 O O . VAL A 1 117 ? -17.483 1.062 21.093 1.00 80.69 117 VAL A O 1
ATOM 956 N N . GLY A 1 118 ? -19.468 0.593 20.158 1.00 79.19 118 GLY A N 1
ATOM 957 C CA . GLY A 1 118 ? -20.076 0.098 21.393 1.00 79.19 118 GLY A CA 1
ATOM 958 C C . GLY A 1 118 ? -20.248 1.222 22.417 1.00 79.19 118 GLY A C 1
ATOM 959 O O . GLY A 1 118 ? -21.029 2.141 22.213 1.00 79.19 118 GLY A O 1
ATOM 960 N N . MET A 1 119 ? -19.511 1.161 23.525 1.00 79.94 119 MET A N 1
ATOM 961 C CA . MET A 1 119 ? -19.518 2.202 24.569 1.00 79.94 119 MET A CA 1
ATOM 962 C C . MET A 1 119 ? -18.281 3.106 24.534 1.00 79.94 119 MET A C 1
ATOM 964 O O . MET A 1 119 ? -18.089 3.901 25.448 1.00 79.94 119 MET A O 1
ATOM 968 N N . LEU A 1 120 ? -17.414 2.948 23.532 1.00 83.62 120 LEU A N 1
ATOM 969 C CA . LEU A 1 120 ? -16.170 3.696 23.414 1.00 83.62 120 LEU A CA 1
ATOM 970 C C . LEU A 1 120 ? -16.318 4.783 22.349 1.00 83.62 120 LEU A C 1
ATOM 972 O O . LEU A 1 120 ? -16.533 4.466 21.183 1.00 83.62 120 LEU A O 1
ATOM 976 N N . THR A 1 121 ? -16.162 6.042 22.734 1.00 90.19 121 THR A N 1
ATOM 977 C CA . THR A 1 121 ? -16.063 7.170 21.804 1.00 90.19 121 THR A CA 1
ATOM 978 C C . THR A 1 121 ? -14.598 7.418 21.489 1.00 90.19 121 THR A C 1
ATOM 980 O O . THR A 1 121 ? -13.804 7.660 22.401 1.00 90.19 121 THR A O 1
ATOM 983 N N . ILE A 1 122 ? -14.223 7.345 20.216 1.00 92.12 122 ILE A N 1
ATOM 984 C CA . ILE A 1 122 ? -12.839 7.546 19.782 1.00 92.12 122 ILE A CA 1
ATOM 985 C C . ILE A 1 122 ? -12.488 9.035 19.851 1.00 92.12 122 ILE A C 1
ATOM 987 O O . ILE A 1 122 ? -13.214 9.878 19.330 1.00 92.12 122 ILE A O 1
ATOM 991 N N . GLN A 1 123 ? -11.375 9.363 20.500 1.00 93.94 123 GLN A N 1
ATOM 992 C CA . GLN A 1 123 ? -10.888 10.734 20.665 1.00 93.94 123 GLN A CA 1
ATOM 993 C C . GLN A 1 123 ? -9.774 11.066 19.671 1.00 93.94 123 GLN A C 1
ATOM 995 O O . GLN A 1 123 ? -9.753 12.170 19.132 1.00 93.94 123 GLN A O 1
ATOM 1000 N N . SER A 1 124 ? -8.866 10.121 19.426 1.00 92.75 124 SER A N 1
ATOM 1001 C CA . SER A 1 124 ? -7.727 10.307 18.527 1.00 92.75 124 SER A CA 1
ATOM 1002 C C . SER A 1 124 ? -7.293 8.977 17.903 1.00 92.75 124 SER A C 1
ATOM 1004 O O . SER A 1 124 ? -7.528 7.898 18.462 1.00 92.75 124 SER A O 1
ATOM 1006 N N . VAL A 1 125 ? -6.660 9.060 16.731 1.00 93.31 125 VAL A N 1
ATOM 1007 C CA . VAL A 1 125 ? -5.950 7.946 16.096 1.00 93.31 125 VAL A CA 1
ATOM 1008 C C . VAL A 1 125 ? -4.520 8.373 15.833 1.00 93.31 125 VAL A C 1
ATOM 1010 O O . VAL A 1 125 ? -4.274 9.433 15.262 1.00 93.31 125 VAL A O 1
ATOM 1013 N N . ASN A 1 126 ? -3.584 7.514 16.205 1.00 91.69 126 ASN A N 1
ATOM 1014 C CA . ASN A 1 126 ? -2.161 7.763 16.094 1.00 91.69 126 ASN A CA 1
ATOM 1015 C C . ASN A 1 126 ? -1.469 6.565 15.444 1.00 91.69 126 ASN A C 1
ATOM 1017 O O . ASN A 1 126 ? -2.029 5.470 15.337 1.00 91.69 126 ASN A O 1
ATOM 1021 N N . GLN A 1 127 ? -0.238 6.788 14.999 1.00 89.50 127 GLN A N 1
ATOM 1022 C CA . GLN A 1 127 ? 0.623 5.754 14.445 1.00 89.50 127 GLN A CA 1
ATOM 1023 C C . GLN A 1 127 ? 1.926 5.713 15.229 1.00 89.50 127 GLN A C 1
ATOM 1025 O O . GLN A 1 127 ? 2.535 6.748 15.486 1.00 89.50 127 GLN A O 1
ATOM 1030 N N . ASP A 1 128 ? 2.355 4.513 15.592 1.00 86.44 128 ASP A N 1
ATOM 1031 C CA . ASP A 1 128 ? 3.683 4.295 16.141 1.00 86.44 128 ASP A CA 1
ATOM 1032 C C . ASP A 1 128 ? 4.726 4.333 15.014 1.00 86.44 128 ASP A C 1
ATOM 1034 O O . ASP A 1 128 ? 4.652 3.581 14.038 1.00 86.44 128 ASP A O 1
ATOM 1038 N N . SER A 1 129 ? 5.711 5.217 15.155 1.00 79.06 129 SER A N 1
ATOM 1039 C CA . SER A 1 129 ? 6.814 5.387 14.209 1.00 79.06 129 SER A CA 1
ATOM 1040 C C . SER A 1 129 ? 7.697 4.141 14.084 1.00 79.06 129 SER A C 1
ATOM 1042 O O . SER A 1 129 ? 8.271 3.923 13.017 1.00 79.06 129 SER A O 1
ATOM 1044 N N . ALA A 1 130 ? 7.814 3.325 15.139 1.00 80.56 130 ALA A N 1
ATOM 1045 C CA . ALA A 1 130 ? 8.681 2.146 15.159 1.00 80.56 130 ALA A CA 1
ATOM 1046 C C . ALA A 1 130 ? 8.003 0.922 14.530 1.00 80.56 130 ALA A C 1
ATOM 1048 O O . ALA A 1 130 ? 8.568 0.272 13.651 1.00 80.56 130 ALA A O 1
ATOM 1049 N N . THR A 1 131 ? 6.775 0.618 14.951 1.00 79.88 131 THR A N 1
ATOM 1050 C CA . THR A 1 131 ? 6.041 -0.578 14.500 1.00 79.88 131 THR A CA 1
ATOM 1051 C C . THR A 1 131 ? 5.153 -0.323 13.282 1.00 79.88 131 THR A C 1
ATOM 1053 O O . THR A 1 131 ? 4.653 -1.266 12.670 1.00 79.88 131 THR A O 1
ATOM 1056 N N . SER A 1 132 ? 4.945 0.945 12.902 1.00 79.31 132 SER A N 1
ATOM 1057 C CA . SER A 1 132 ? 3.909 1.369 11.949 1.00 79.31 132 SER A CA 1
ATOM 1058 C C . SER A 1 132 ? 2.484 0.959 12.358 1.00 79.31 132 SER A C 1
ATOM 1060 O O . SER A 1 132 ? 1.570 1.064 11.532 1.00 79.31 132 SER A O 1
ATOM 1062 N N . GLU A 1 133 ? 2.270 0.513 13.603 1.00 86.50 133 GLU A N 1
ATOM 1063 C CA . GLU A 1 133 ? 0.962 0.108 14.108 1.00 86.50 133 GLU A CA 1
ATOM 1064 C C . GLU A 1 133 ? 0.104 1.333 14.442 1.00 86.50 133 GLU A C 1
ATOM 1066 O O . GLU A 1 133 ? 0.573 2.325 15.002 1.00 86.50 133 GLU A O 1
ATOM 1071 N N . TYR A 1 134 ? -1.179 1.263 14.083 1.00 89.19 134 TYR A N 1
ATOM 1072 C CA . TYR A 1 134 ? -2.150 2.296 14.423 1.00 89.19 134 TYR A CA 1
ATOM 1073 C C . TYR A 1 134 ? -2.800 1.979 15.764 1.00 89.19 134 TYR A C 1
ATOM 1075 O O . TYR A 1 134 ? -3.305 0.871 15.974 1.00 89.19 134 TYR A O 1
ATOM 1083 N N . TRP A 1 135 ? -2.870 2.974 16.636 1.00 90.69 135 TRP A N 1
ATOM 1084 C CA . TRP A 1 135 ? -3.559 2.887 17.914 1.00 90.69 135 TRP A CA 1
ATOM 1085 C C . TRP A 1 135 ? -4.565 4.022 18.053 1.00 90.69 135 TRP A C 1
ATOM 1087 O O . TRP A 1 135 ? -4.436 5.080 17.440 1.00 90.69 135 TRP A O 1
ATOM 1097 N N . VAL A 1 136 ? -5.604 3.773 18.839 1.00 90.88 136 VAL A N 1
ATOM 1098 C CA . VAL A 1 136 ? -6.678 4.726 19.093 1.00 90.88 136 VAL A CA 1
ATOM 1099 C C . VAL A 1 136 ? -6.790 4.971 20.588 1.00 90.88 136 VAL A C 1
ATOM 1101 O O . VAL A 1 136 ? -6.709 4.036 21.390 1.00 90.88 136 VAL A O 1
ATOM 1104 N N . GLU A 1 137 ? -6.999 6.227 20.953 1.00 92.19 137 GLU A N 1
ATOM 1105 C CA . GLU A 1 137 ? -7.469 6.602 22.282 1.00 92.19 137 GLU A CA 1
ATOM 1106 C C . GLU A 1 137 ? -8.972 6.798 22.221 1.00 92.19 137 GLU A C 1
ATOM 1108 O O . GLU A 1 137 ? -9.491 7.529 21.377 1.00 92.19 137 GLU A O 1
ATOM 1113 N N . GLY A 1 138 ? -9.683 6.154 23.136 1.00 90.38 138 GLY A N 1
ATOM 1114 C CA . GLY A 1 138 ? -11.114 6.325 23.292 1.00 90.38 138 GLY A CA 1
ATOM 1115 C C . GLY A 1 138 ? -11.499 6.575 24.739 1.00 90.38 138 GLY A C 1
ATOM 1116 O O . GLY A 1 138 ? -10.835 6.118 25.670 1.00 90.38 138 GLY A O 1
ATOM 1117 N N . ARG A 1 139 ? -12.613 7.274 24.930 1.00 89.88 139 ARG A N 1
ATOM 1118 C CA . ARG A 1 139 ? -13.263 7.458 26.225 1.00 89.88 139 ARG A CA 1
ATOM 1119 C C . ARG A 1 139 ? -14.504 6.581 26.275 1.00 89.88 139 ARG A C 1
ATOM 1121 O O . ARG A 1 139 ? -15.350 6.638 25.388 1.00 89.88 139 ARG A O 1
ATOM 1128 N N . CYS A 1 140 ? -14.613 5.753 27.304 1.00 85.81 140 CYS A N 1
ATOM 1129 C CA . CYS A 1 140 ? -15.828 4.991 27.548 1.00 85.81 140 CYS A CA 1
ATOM 1130 C C . CYS A 1 140 ? -16.940 5.915 28.066 1.00 85.81 140 CYS A C 1
ATOM 1132 O O . CYS A 1 140 ? -16.653 6.889 28.762 1.00 85.81 140 CYS A O 1
ATOM 1134 N N . SER A 1 141 ? -18.205 5.550 27.852 1.00 83.25 141 SER A N 1
ATOM 1135 C CA . SER A 1 141 ? -19.354 6.139 28.561 1.00 83.25 141 SER A CA 1
ATOM 1136 C C . SER A 1 141 ? -19.195 6.114 30.092 1.00 83.25 141 SER A C 1
ATOM 1138 O O . SER A 1 141 ? -19.736 6.968 30.783 1.00 83.25 141 SER A O 1
ATOM 1140 N N . CYS A 1 142 ? -18.379 5.186 30.613 1.00 81.38 142 CYS A N 1
ATOM 1141 C CA . CYS A 1 142 ? -17.965 5.067 32.019 1.00 81.38 142 CYS A CA 1
ATOM 1142 C C . CYS A 1 142 ? -16.996 6.184 32.481 1.00 81.38 142 CYS A C 1
ATOM 1144 O O . CYS A 1 142 ? -16.551 6.182 33.625 1.00 81.38 142 CYS A O 1
ATOM 1146 N N . GLY A 1 143 ? -16.607 7.102 31.589 1.00 83.38 143 GLY A N 1
ATOM 1147 C CA . GLY A 1 143 ? -15.654 8.192 31.827 1.00 83.38 143 GLY A CA 1
ATOM 1148 C C . GLY A 1 143 ? -14.178 7.789 31.713 1.00 83.38 143 GLY A C 1
ATOM 1149 O O . GLY A 1 143 ? -13.322 8.650 31.519 1.00 83.38 143 GLY A O 1
ATOM 1150 N N . ARG A 1 144 ? -13.858 6.489 31.777 1.00 84.56 144 ARG A N 1
ATOM 1151 C CA . ARG A 1 144 ? -12.476 5.984 31.693 1.00 84.56 144 ARG A CA 1
ATOM 1152 C C . ARG A 1 144 ? -11.917 6.090 30.274 1.00 84.56 144 ARG A C 1
ATOM 1154 O O . ARG A 1 144 ? -12.618 5.796 29.306 1.00 84.56 144 ARG A O 1
ATOM 1161 N N . GLN A 1 145 ? -10.644 6.454 30.166 1.00 87.88 145 GLN A N 1
ATOM 1162 C CA . GLN A 1 145 ? -9.898 6.440 28.908 1.00 87.88 145 GLN A CA 1
ATOM 1163 C C . GLN A 1 145 ? -9.258 5.077 28.655 1.00 87.88 145 GLN A C 1
ATOM 1165 O O . GLN A 1 145 ? -8.932 4.342 29.591 1.00 87.88 145 GLN A O 1
ATOM 1170 N N . LYS A 1 146 ? -9.088 4.737 27.379 1.00 85.75 146 LYS A N 1
ATOM 1171 C CA . LYS A 1 146 ? -8.462 3.494 26.957 1.00 85.75 146 LYS A CA 1
ATOM 1172 C C . LYS A 1 146 ? -7.689 3.673 25.660 1.00 85.75 146 LYS A C 1
ATOM 1174 O O . LYS A 1 146 ? -8.210 4.237 24.702 1.00 85.75 146 LYS A O 1
ATOM 1179 N N . GLN A 1 147 ? -6.498 3.091 25.628 1.00 89.38 147 GLN A N 1
ATOM 1180 C CA . GLN A 1 147 ? -5.714 2.909 24.418 1.00 89.38 147 GLN A CA 1
ATOM 1181 C C . GLN A 1 147 ? -5.885 1.472 23.912 1.00 89.38 147 GLN A C 1
ATOM 1183 O O . GLN A 1 147 ? -5.808 0.513 24.687 1.00 89.38 147 GLN A O 1
ATOM 1188 N N . ILE A 1 148 ? -6.163 1.313 22.623 1.00 88.12 148 ILE A N 1
ATOM 1189 C CA . ILE A 1 148 ? -6.286 0.012 21.953 1.00 88.12 148 ILE A CA 1
ATOM 1190 C C . ILE A 1 148 ? -5.715 0.112 20.542 1.00 88.12 148 ILE A C 1
ATOM 1192 O O . ILE A 1 148 ? -5.703 1.180 19.937 1.00 88.12 148 ILE A O 1
ATOM 1196 N N . THR A 1 149 ? -5.270 -1.009 19.988 1.00 88.44 149 THR A N 1
ATOM 1197 C CA . THR A 1 149 ? -4.831 -1.044 18.592 1.00 88.44 149 THR A CA 1
ATOM 1198 C C . THR A 1 149 ? -6.033 -0.926 17.657 1.00 88.44 149 THR A C 1
ATOM 1200 O O . THR A 1 149 ? -7.125 -1.434 17.942 1.00 88.44 149 THR A O 1
ATOM 1203 N N . LEU A 1 150 ? -5.837 -0.286 16.505 1.00 86.69 150 LEU A N 1
ATOM 1204 C CA . LEU A 1 150 ? -6.880 -0.141 15.491 1.00 86.69 150 LEU A CA 1
ATOM 1205 C C . LEU A 1 150 ? -7.345 -1.512 14.976 1.00 86.69 150 LEU A C 1
ATOM 1207 O O . LEU A 1 150 ? -8.521 -1.704 14.688 1.00 86.69 150 LEU A O 1
ATOM 1211 N N . ASN A 1 151 ? -6.454 -2.505 14.930 1.00 84.56 151 ASN A N 1
ATOM 1212 C CA . ASN A 1 151 ? -6.813 -3.878 14.565 1.00 84.56 151 ASN A CA 1
ATOM 1213 C C . ASN A 1 151 ? -7.745 -4.538 15.593 1.00 84.56 151 ASN A C 1
ATOM 1215 O O . ASN A 1 151 ? -8.680 -5.244 15.209 1.00 84.56 151 ASN A O 1
ATOM 1219 N N . ASN A 1 152 ? -7.550 -4.287 16.890 1.00 81.00 152 ASN A N 1
ATOM 1220 C CA . ASN A 1 152 ? -8.474 -4.762 17.921 1.00 81.00 152 ASN A CA 1
ATOM 1221 C C . ASN A 1 152 ? -9.828 -4.044 17.839 1.00 81.00 152 ASN A C 1
ATOM 1223 O O . ASN A 1 152 ? -10.858 -4.692 18.016 1.00 81.00 152 ASN A O 1
ATOM 1227 N N . LEU A 1 153 ? -9.837 -2.753 17.481 1.00 82.44 153 LEU A N 1
ATOM 1228 C CA . LEU A 1 153 ? -11.066 -2.014 17.171 1.00 82.44 153 LEU A CA 1
ATOM 1229 C C . LEU A 1 153 ? -11.821 -2.631 15.990 1.00 82.44 153 LEU A C 1
ATOM 1231 O O . LEU A 1 153 ? -12.991 -2.979 16.127 1.00 82.44 153 LEU A O 1
ATOM 1235 N N . ARG A 1 154 ? -11.136 -2.844 14.863 1.00 83.06 154 ARG A N 1
ATOM 1236 C CA . ARG A 1 154 ? -11.719 -3.416 13.640 1.00 83.06 154 ARG A CA 1
ATOM 1237 C C . ARG A 1 154 ? -12.183 -4.863 13.802 1.00 83.06 154 ARG A C 1
ATOM 1239 O O . ARG A 1 154 ? -13.171 -5.257 13.201 1.00 83.06 154 ARG A O 1
ATOM 1246 N N . SER A 1 155 ? -11.488 -5.669 14.601 1.00 74.31 155 SER A N 1
ATOM 1247 C CA . SER A 1 155 ? -11.882 -7.064 14.868 1.00 74.31 155 SER A CA 1
ATOM 1248 C C . SER A 1 155 ? -12.971 -7.195 15.937 1.00 74.31 155 SER A C 1
ATOM 1250 O O . SER A 1 155 ? -13.403 -8.304 16.246 1.00 74.31 155 SER A O 1
ATOM 1252 N N . GLY A 1 156 ? -13.402 -6.081 16.533 1.00 73.00 156 GLY A N 1
ATOM 1253 C CA . GLY A 1 156 ? -14.399 -6.083 17.593 1.00 73.00 156 GLY A CA 1
ATOM 1254 C C . GLY A 1 156 ? -13.890 -6.632 18.929 1.00 73.00 156 GLY A C 1
ATOM 1255 O O . GLY A 1 156 ? -14.679 -6.893 19.836 1.00 73.00 156 GLY A O 1
ATOM 1256 N N . ARG A 1 157 ? -12.573 -6.809 19.083 1.00 73.62 157 ARG A N 1
ATOM 1257 C CA . ARG A 1 157 ? -11.920 -7.278 20.316 1.00 73.62 157 ARG A CA 1
ATOM 1258 C C . ARG A 1 157 ? -11.675 -6.115 21.281 1.00 73.62 157 ARG A C 1
ATOM 1260 O O . ARG A 1 157 ? -10.577 -5.940 21.808 1.00 73.62 157 ARG A O 1
ATOM 1267 N N . VAL A 1 158 ? -12.704 -5.296 21.506 1.00 72.69 158 VAL A N 1
ATOM 1268 C CA . VAL A 1 158 ? -12.623 -4.104 22.357 1.00 72.69 158 VAL A CA 1
ATOM 1269 C C . VAL A 1 158 ? -13.478 -4.258 23.599 1.00 72.69 158 VAL A C 1
ATOM 1271 O O . VAL A 1 158 ? -14.700 -4.320 23.540 1.00 72.69 158 VAL A O 1
ATOM 1274 N N . PHE A 1 159 ? -12.820 -4.225 24.753 1.00 65.00 159 PHE A N 1
ATOM 1275 C CA . PHE A 1 159 ? -13.484 -4.148 26.052 1.00 65.00 159 PHE A CA 1
ATOM 1276 C C . PHE A 1 159 ? -13.455 -2.700 26.546 1.00 65.00 159 PHE A C 1
ATOM 1278 O O . PHE A 1 159 ? -12.374 -2.172 26.797 1.00 65.00 159 PHE A O 1
ATOM 1285 N N . SER A 1 160 ? -14.604 -2.036 26.666 1.00 61.91 160 SER A N 1
ATOM 1286 C CA . SER A 1 160 ? -14.665 -0.598 26.970 1.00 61.91 160 SER A CA 1
ATOM 1287 C C . SER A 1 160 ? -14.111 -0.228 28.360 1.00 61.91 160 SER A C 1
ATOM 1289 O O . SER A 1 160 ? -13.409 0.771 28.473 1.00 61.91 160 SER A O 1
ATOM 1291 N N . CYS A 1 161 ? -14.327 -1.053 29.395 1.00 66.31 161 CYS A N 1
ATOM 1292 C CA 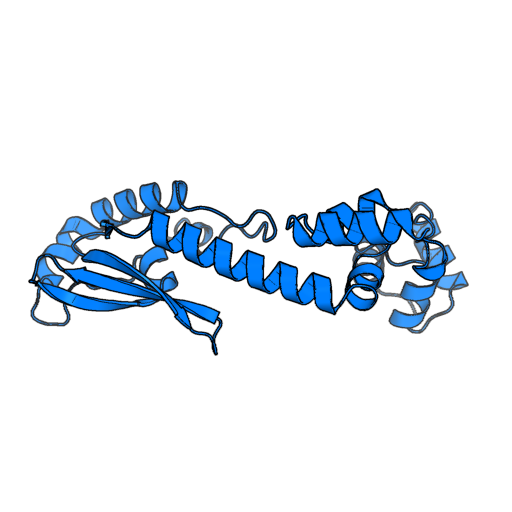. CYS A 1 161 ? -13.695 -0.949 30.726 1.00 66.31 161 CYS A CA 1
ATOM 1293 C C . CYS A 1 161 ? -13.306 -2.391 31.196 1.00 66.31 161 CYS A C 1
ATOM 1295 O O . CYS A 1 161 ? -13.983 -3.352 30.828 1.00 66.31 161 CYS A O 1
ATOM 1297 N N . SER A 1 162 ? -12.193 -2.580 31.930 1.00 58.69 162 SER A N 1
ATOM 1298 C CA . SER A 1 162 ? -11.675 -3.895 32.396 1.00 58.69 162 SER A CA 1
ATOM 1299 C C . SER A 1 162 ? -12.573 -4.574 33.458 1.00 58.69 162 SER A C 1
ATOM 1301 O O . SER A 1 162 ? -13.616 -4.027 33.827 1.00 58.69 162 SER A O 1
ATOM 1303 N N . LYS A 1 163 ? -12.213 -5.795 33.913 1.00 47.72 163 LYS A N 1
ATOM 1304 C CA . LYS A 1 163 ? -12.976 -6.618 34.886 1.00 47.72 163 LYS A CA 1
ATOM 1305 C C . LYS A 1 163 ? -13.463 -5.754 36.069 1.00 47.72 163 LYS A C 1
ATOM 1307 O O . LYS A 1 163 ? -12.647 -5.237 36.820 1.00 47.72 163 LYS A O 1
ATOM 1312 N N . GLY A 1 164 ? -14.787 -5.587 36.181 1.00 52.44 164 GLY A N 1
ATOM 1313 C CA . GLY A 1 164 ? -15.464 -4.745 37.183 1.00 52.44 164 GLY A CA 1
ATOM 1314 C C . GLY A 1 164 ? -16.169 -3.488 36.640 1.00 52.44 164 GLY A C 1
ATOM 1315 O O . GLY A 1 164 ? -16.821 -2.791 37.407 1.00 52.44 164 GLY A O 1
ATOM 1316 N N . GLY A 1 165 ? -16.051 -3.171 35.343 1.00 59.88 165 GLY A N 1
ATOM 1317 C CA . GLY A 1 165 ? -16.769 -2.058 34.694 1.00 59.88 165 GLY A CA 1
ATOM 1318 C C . GLY A 1 165 ? -17.934 -2.494 33.791 1.00 59.88 165 GLY A C 1
ATOM 1319 O O . GLY A 1 165 ? -18.529 -3.552 33.977 1.00 59.88 165 GLY A O 1
ATOM 1320 N N . CYS A 1 166 ? -18.205 -1.714 32.737 1.00 61.56 166 CYS A N 1
ATOM 1321 C CA . CYS A 1 166 ? -19.283 -1.895 31.742 1.00 61.56 166 CYS A CA 1
ATOM 1322 C C . CYS A 1 166 ? -19.284 -3.230 30.961 1.00 61.56 166 CYS A C 1
ATOM 1324 O O . CYS A 1 166 ? -20.107 -3.427 30.069 1.00 61.56 166 CYS A O 1
ATOM 1326 N N . MET A 1 167 ? -18.386 -4.162 31.284 1.00 54.72 167 MET A N 1
ATOM 1327 C CA . MET A 1 167 ? -18.325 -5.518 30.729 1.00 54.72 167 MET A CA 1
ATOM 1328 C C . MET A 1 167 ? -19.649 -6.288 30.855 1.00 54.72 167 MET A C 1
ATOM 1330 O O . MET A 1 167 ? -19.945 -7.106 29.986 1.00 54.72 167 MET A O 1
ATOM 1334 N N . GLY A 1 168 ? -20.456 -6.010 31.886 1.00 50.62 168 GLY A N 1
ATOM 1335 C CA . GLY A 1 168 ? -21.773 -6.637 32.065 1.00 50.62 168 GLY A CA 1
ATOM 1336 C C . GLY A 1 168 ? -22.777 -6.292 30.957 1.00 50.62 168 GLY A C 1
ATOM 1337 O O . GLY A 1 168 ? -23.520 -7.160 30.514 1.00 50.62 168 GLY A O 1
ATOM 1338 N N . LEU A 1 169 ? -22.736 -5.060 30.435 1.00 50.69 169 LEU A N 1
ATOM 1339 C CA . LEU A 1 169 ? -23.629 -4.580 29.367 1.00 50.69 169 LEU A CA 1
ATOM 1340 C C . LEU A 1 169 ? -23.147 -4.979 27.959 1.00 50.69 169 LEU A C 1
ATOM 1342 O O . LEU A 1 169 ? -23.948 -5.117 27.039 1.00 50.69 169 LEU A O 1
ATOM 1346 N N . ALA A 1 170 ? -21.840 -5.197 27.779 1.00 53.84 170 ALA A N 1
ATOM 1347 C CA . ALA A 1 170 ? -21.239 -5.485 26.473 1.00 53.84 170 ALA A CA 1
ATOM 1348 C C . ALA A 1 170 ? -21.539 -6.903 25.946 1.00 53.84 170 ALA A C 1
ATOM 1350 O O . ALA A 1 170 ? -21.646 -7.091 24.736 1.00 53.84 170 ALA A O 1
ATOM 1351 N N . LYS A 1 171 ? -21.719 -7.900 26.829 1.00 51.34 171 LYS A N 1
ATOM 1352 C CA . LYS A 1 171 ? -22.128 -9.256 26.411 1.00 51.34 171 LYS A CA 1
ATOM 1353 C C . LYS A 1 171 ? -23.580 -9.307 25.925 1.00 51.34 171 LYS A C 1
ATOM 1355 O O . LYS A 1 171 ? -23.858 -10.028 24.974 1.00 51.34 171 LYS A O 1
ATOM 1360 N N . ALA A 1 172 ? -24.471 -8.514 26.523 1.00 47.22 172 ALA A N 1
ATOM 1361 C CA . ALA A 1 172 ? -25.890 -8.470 26.161 1.00 47.22 172 ALA A CA 1
ATOM 1362 C C . ALA A 1 172 ? -26.145 -7.871 24.760 1.00 47.22 172 ALA A C 1
ATOM 1364 O O . ALA A 1 172 ? -27.137 -8.205 24.127 1.00 47.22 172 ALA A O 1
ATOM 1365 N N . ASN A 1 173 ? -25.219 -7.051 24.244 1.00 55.62 173 ASN A N 1
ATOM 1366 C CA . ASN A 1 173 ? -25.354 -6.332 22.968 1.00 55.62 173 ASN A CA 1
ATOM 1367 C C . ASN A 1 173 ? -24.302 -6.726 21.913 1.00 55.62 173 ASN A C 1
ATOM 1369 O O . ASN A 1 173 ? -24.046 -5.970 20.975 1.00 55.62 173 ASN A O 1
ATOM 1373 N N . ALA A 1 174 ? -23.682 -7.905 22.033 1.00 63.56 174 ALA A N 1
ATOM 1374 C CA . ALA A 1 174 ? -22.589 -8.331 21.151 1.00 63.56 174 ALA A CA 1
ATOM 1375 C C . ALA A 1 174 ? -22.974 -8.365 19.654 1.00 63.56 174 ALA A C 1
ATOM 1377 O O . ALA A 1 174 ? -22.144 -8.061 18.797 1.00 63.56 174 ALA A O 1
ATOM 1378 N N . LEU A 1 175 ? -24.231 -8.693 19.329 1.00 61.75 175 LEU A N 1
ATOM 1379 C CA . LEU A 1 175 ? -24.749 -8.690 17.954 1.00 61.75 175 LEU A CA 1
ATOM 1380 C C . LEU A 1 175 ? -24.933 -7.269 17.398 1.00 61.75 175 LEU A C 1
ATOM 1382 O O . LEU A 1 175 ? -24.413 -6.973 16.324 1.00 61.75 175 LEU A O 1
ATOM 1386 N N . ALA A 1 176 ? -25.585 -6.375 18.148 1.00 63.97 176 ALA A N 1
ATOM 1387 C CA . ALA A 1 176 ? -25.755 -4.965 17.772 1.00 63.97 176 ALA A CA 1
ATOM 1388 C C . ALA A 1 176 ? -24.402 -4.235 17.649 1.00 63.97 176 ALA A C 1
ATOM 1390 O O . ALA A 1 176 ? -24.182 -3.412 16.758 1.00 63.97 176 ALA A O 1
ATOM 1391 N N . TYR A 1 177 ? -23.443 -4.605 18.500 1.00 72.38 177 TYR A N 1
ATOM 1392 C CA . TYR A 1 177 ? -22.059 -4.159 18.397 1.00 72.38 177 TYR A CA 1
ATOM 1393 C C . TYR A 1 177 ? -21.399 -4.619 17.089 1.00 72.38 177 TYR A C 1
ATOM 1395 O O . TYR A 1 177 ? -20.803 -3.810 16.384 1.00 72.38 177 TYR A O 1
ATOM 1403 N N . ARG A 1 178 ? -21.528 -5.901 16.724 1.00 71.75 178 ARG A N 1
ATOM 1404 C CA . ARG A 1 178 ? -20.969 -6.426 15.467 1.00 71.75 178 ARG A CA 1
ATOM 1405 C C . ARG A 1 178 ? -21.614 -5.789 14.235 1.00 71.75 178 ARG A C 1
ATOM 1407 O O . ARG A 1 178 ? -20.902 -5.529 13.271 1.00 71.75 178 ARG A O 1
ATOM 1414 N N . GLN A 1 179 ? -22.922 -5.525 14.261 1.00 72.62 179 GLN A N 1
ATOM 1415 C CA . GLN A 1 179 ? -23.633 -4.861 13.162 1.00 72.62 179 GLN A CA 1
ATOM 1416 C C . GLN A 1 179 ? -23.183 -3.408 12.984 1.00 72.62 179 GLN A C 1
ATOM 1418 O O . GLN A 1 179 ? -22.735 -3.052 11.896 1.00 72.62 179 GLN A O 1
ATOM 1423 N N . SER A 1 180 ? -23.179 -2.609 14.055 1.00 75.06 180 SER A N 1
ATOM 1424 C CA . SER A 1 180 ? -22.687 -1.222 13.992 1.00 75.06 180 SER A CA 1
ATOM 1425 C C . SER A 1 180 ? -21.212 -1.154 13.588 1.00 75.06 180 SER A C 1
ATOM 1427 O O . SER A 1 180 ? -20.829 -0.331 12.760 1.00 75.06 180 SER A O 1
ATOM 1429 N N . LEU A 1 181 ? -20.373 -2.071 14.082 1.00 79.56 181 LEU A N 1
ATOM 1430 C CA . LEU A 1 181 ? -18.985 -2.173 13.641 1.00 79.56 181 LEU A CA 1
ATOM 1431 C C . LEU A 1 181 ? -18.890 -2.517 12.149 1.00 79.56 181 LEU A C 1
ATOM 1433 O O . LEU A 1 181 ? -18.074 -1.930 11.448 1.00 79.56 181 LEU A O 1
ATOM 1437 N N . LYS A 1 182 ? -19.725 -3.425 11.634 1.00 81.25 182 LYS A N 1
ATOM 1438 C CA . LYS A 1 182 ? -19.736 -3.792 10.210 1.00 81.25 182 LYS A CA 1
ATOM 1439 C C . LYS A 1 182 ? -20.093 -2.601 9.316 1.00 81.25 182 LYS A C 1
ATOM 1441 O O . LYS A 1 182 ? -19.443 -2.412 8.290 1.00 81.25 182 LYS A O 1
ATOM 1446 N N . GLU A 1 183 ? -21.072 -1.792 9.713 1.00 81.62 183 GLU A N 1
ATOM 1447 C CA . GLU A 1 183 ? -21.458 -0.562 9.005 1.00 81.62 183 GLU A CA 1
ATOM 1448 C C . GLU A 1 183 ? -20.329 0.474 9.003 1.00 81.62 183 GLU A C 1
ATOM 1450 O O . GLU A 1 183 ? -20.013 1.054 7.964 1.00 81.62 183 GLU A O 1
ATOM 1455 N N . LEU A 1 184 ? -19.652 0.651 10.140 1.00 83.50 184 LEU A N 1
ATOM 1456 C CA . LEU A 1 184 ? -18.472 1.510 10.231 1.00 83.50 184 LEU A CA 1
ATOM 1457 C C . LEU A 1 184 ? -17.349 1.005 9.311 1.00 83.50 184 LEU A C 1
ATOM 1459 O O . LEU A 1 184 ? -16.837 1.732 8.467 1.00 83.50 184 LEU A O 1
ATOM 1463 N N . LEU A 1 185 ? -17.005 -0.277 9.375 1.00 83.31 185 LEU A N 1
ATOM 1464 C CA . LEU A 1 185 ? -15.939 -0.834 8.536 1.00 83.31 185 LEU A CA 1
ATOM 1465 C C . LEU A 1 185 ? -16.245 -0.777 7.034 1.00 83.31 185 LEU A C 1
ATOM 1467 O O . LEU A 1 185 ? -15.317 -0.759 6.223 1.00 83.31 185 LEU A O 1
ATOM 1471 N N . ALA A 1 186 ? -17.520 -0.743 6.641 1.00 82.25 186 ALA A N 1
ATOM 1472 C CA . ALA A 1 186 ? -17.907 -0.562 5.246 1.00 82.25 186 ALA A CA 1
ATOM 1473 C C . ALA A 1 186 ? -17.546 0.838 4.715 1.00 82.25 186 ALA A C 1
ATOM 1475 O O . ALA A 1 186 ? -17.185 0.960 3.546 1.00 82.25 186 ALA A O 1
ATOM 1476 N N . GLY A 1 187 ? -17.604 1.868 5.566 1.00 81.38 187 GLY A N 1
ATOM 1477 C CA . GLY A 1 187 ? -17.309 3.258 5.200 1.00 81.38 187 GLY A CA 1
ATOM 1478 C C . GLY A 1 187 ? -15.868 3.709 5.453 1.00 81.38 187 GLY A C 1
ATOM 1479 O O . GLY A 1 187 ? -15.537 4.853 5.151 1.00 81.38 187 GLY A O 1
ATOM 1480 N N . GLU A 1 188 ? -15.019 2.860 6.035 1.00 82.19 188 GLU A N 1
ATOM 1481 C CA . GLU A 1 188 ? -13.635 3.220 6.344 1.00 82.19 188 GLU A CA 1
ATOM 1482 C C . GLU A 1 188 ? -12.813 3.438 5.053 1.00 82.19 188 GLU A C 1
ATOM 1484 O O . GLU A 1 188 ? -12.846 2.583 4.158 1.00 82.19 188 GLU A O 1
ATOM 1489 N N . PRO A 1 189 ? -12.038 4.538 4.937 1.00 79.94 189 PRO A N 1
ATOM 1490 C CA . PRO A 1 189 ? -11.201 4.787 3.767 1.00 79.94 189 PRO A CA 1
ATOM 1491 C C . PRO A 1 189 ? -10.197 3.646 3.555 1.00 79.94 189 PRO A C 1
ATOM 1493 O O . PRO A 1 189 ? -9.337 3.373 4.397 1.00 79.94 189 PRO A O 1
ATOM 1496 N N . ARG A 1 190 ? -10.305 2.975 2.402 1.00 71.31 190 ARG A N 1
ATOM 1497 C CA . ARG A 1 190 ? -9.408 1.886 1.994 1.00 71.31 190 ARG A CA 1
ATOM 1498 C C . ARG A 1 190 ? -8.240 2.423 1.185 1.00 71.31 190 ARG A C 1
ATOM 1500 O O . ARG A 1 190 ? -8.371 3.386 0.439 1.00 71.31 190 ARG A O 1
ATOM 1507 N N . ASP A 1 191 ? -7.101 1.755 1.312 1.00 60.56 191 ASP A N 1
ATOM 1508 C CA . ASP A 1 191 ? -5.922 2.062 0.515 1.00 60.56 191 ASP A CA 1
ATOM 1509 C C . ASP A 1 191 ? -6.051 1.409 -0.877 1.00 60.56 191 ASP A C 1
ATOM 1511 O O . ASP A 1 191 ? -6.016 0.172 -0.960 1.00 60.56 191 ASP A O 1
ATOM 1515 N N . PRO A 1 192 ? -6.182 2.195 -1.964 1.00 48.69 192 PRO A N 1
ATOM 1516 C CA . PRO A 1 192 ? -6.327 1.663 -3.317 1.00 48.69 192 PRO A CA 1
ATOM 1517 C C . PRO A 1 192 ? -5.096 0.872 -3.778 1.00 48.69 192 PRO A C 1
ATOM 1519 O O . PRO A 1 192 ? -5.223 0.009 -4.639 1.00 48.69 192 PRO A O 1
ATOM 1522 N N . SER A 1 193 ? -3.918 1.113 -3.187 1.00 46.44 193 SER A N 1
ATOM 1523 C CA . SER A 1 193 ? -2.681 0.417 -3.560 1.00 46.44 193 SER A CA 1
ATOM 1524 C C . SER A 1 193 ? -2.571 -0.991 -2.980 1.00 46.44 193 SER A C 1
ATOM 1526 O O . SER A 1 193 ? -1.806 -1.805 -3.488 1.00 46.44 193 SER A O 1
ATOM 1528 N N . THR A 1 194 ? -3.325 -1.306 -1.921 1.00 47.81 194 THR A N 1
ATOM 1529 C CA . THR A 1 194 ? -3.137 -2.591 -1.241 1.00 47.81 194 THR A CA 1
ATOM 1530 C C . THR A 1 194 ? -3.979 -3.717 -1.804 1.00 47.81 194 THR A C 1
ATOM 1532 O O . THR A 1 194 ? -3.545 -4.851 -1.631 1.00 47.81 194 THR A O 1
ATOM 1535 N N . GLY A 1 195 ? -5.140 -3.473 -2.435 1.00 39.59 195 GLY A N 1
ATOM 1536 C CA . GLY A 1 195 ? -6.031 -4.507 -3.012 1.00 39.59 195 GLY A CA 1
ATOM 1537 C C . GLY A 1 195 ? -6.448 -5.653 -2.063 1.00 39.59 195 GLY A C 1
ATOM 1538 O O . GLY A 1 195 ? -7.297 -6.477 -2.389 1.00 39.59 195 GLY A O 1
ATOM 1539 N N . ARG A 1 196 ? -5.869 -5.713 -0.863 1.00 38.09 196 ARG A N 1
ATOM 1540 C CA . ARG A 1 196 ? -6.090 -6.694 0.175 1.00 38.09 196 ARG A CA 1
ATOM 1541 C C . ARG A 1 196 ? -7.318 -6.224 0.910 1.00 38.09 196 ARG A C 1
ATOM 1543 O O . ARG A 1 196 ? -7.256 -5.411 1.831 1.00 38.09 196 ARG A O 1
ATOM 1550 N N . VAL A 1 197 ? -8.446 -6.773 0.475 1.00 37.62 197 VAL A N 1
ATOM 1551 C CA . VAL A 1 197 ? -9.566 -7.067 1.362 1.00 37.62 197 VAL A CA 1
ATOM 1552 C C . VAL A 1 197 ? -8.952 -7.507 2.688 1.00 37.62 197 VAL A C 1
ATOM 1554 O O . VAL A 1 197 ? -8.177 -8.462 2.717 1.00 37.62 197 VAL A O 1
ATOM 1557 N N . SER A 1 198 ? -9.200 -6.749 3.756 1.00 39.75 198 SER A N 1
ATOM 1558 C CA . SER A 1 198 ? -8.817 -7.155 5.103 1.00 39.75 198 SER A CA 1
ATOM 1559 C C . SER A 1 198 ? -9.349 -8.574 5.303 1.00 39.75 198 SER A C 1
ATOM 1561 O O . SER A 1 198 ? -10.555 -8.766 5.449 1.00 39.75 198 SER A O 1
ATOM 1563 N N . ALA A 1 199 ? -8.458 -9.569 5.252 1.00 34.81 199 ALA A N 1
ATOM 1564 C CA . ALA A 1 199 ? -8.787 -10.992 5.367 1.00 34.81 199 ALA A CA 1
ATOM 1565 C C . ALA A 1 199 ? -9.486 -11.325 6.701 1.00 34.81 199 ALA A C 1
ATOM 1567 O O . ALA A 1 199 ? -10.021 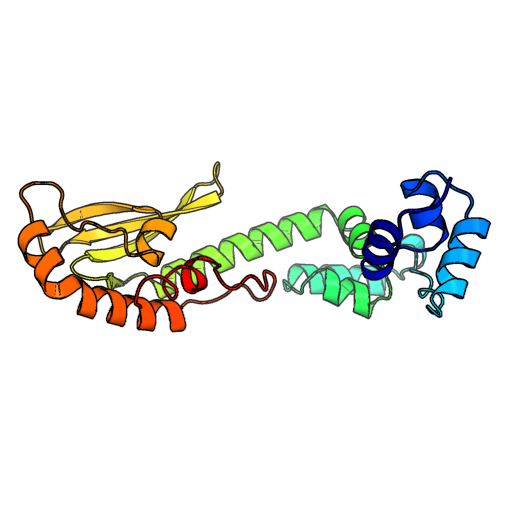-12.411 6.880 1.00 34.81 199 ALA A O 1
ATOM 1568 N N . VAL A 1 200 ? -9.550 -10.352 7.613 1.00 41.47 200 VAL A N 1
ATOM 1569 C CA . VAL A 1 200 ? -10.286 -10.396 8.875 1.00 41.47 200 VAL A CA 1
ATOM 1570 C C . VAL A 1 200 ? -11.808 -10.480 8.666 1.00 41.47 200 VAL A C 1
ATOM 1572 O O . VAL A 1 200 ? -12.500 -11.001 9.533 1.00 41.47 200 VAL A O 1
ATOM 1575 N N . LEU A 1 201 ? -12.350 -10.033 7.524 1.00 39.50 201 LEU A N 1
ATOM 1576 C CA . LEU A 1 201 ? -13.791 -10.143 7.232 1.00 39.50 201 LEU A CA 1
ATOM 1577 C C . LEU A 1 201 ? -14.208 -11.506 6.655 1.00 39.50 201 LEU A C 1
ATOM 1579 O O . LEU A 1 201 ? -15.375 -11.869 6.777 1.00 39.50 201 LEU A O 1
ATOM 1583 N N . SER A 1 202 ? -13.282 -12.276 6.076 1.00 35.28 202 SER A N 1
ATOM 1584 C CA . SER A 1 202 ? -13.603 -13.572 5.457 1.00 35.28 202 SER A CA 1
ATOM 1585 C C . SER A 1 202 ? -13.656 -14.719 6.470 1.00 35.28 202 SER A C 1
ATOM 1587 O O . SER A 1 202 ? -14.446 -15.642 6.306 1.00 35.28 202 SER A O 1
ATOM 1589 N N . SER A 1 203 ? -12.874 -14.652 7.552 1.00 37.94 203 SER A N 1
ATOM 1590 C CA . SER A 1 203 ? -12.837 -15.712 8.575 1.00 37.94 203 SER A CA 1
ATOM 1591 C C . SER A 1 203 ? -13.990 -15.647 9.584 1.00 37.94 203 SER A C 1
ATOM 1593 O O . SER A 1 203 ? -14.224 -16.611 10.299 1.00 37.94 203 SER A O 1
ATOM 1595 N N . ALA A 1 204 ? -14.740 -14.541 9.643 1.00 34.25 204 ALA A N 1
ATOM 1596 C CA . ALA A 1 204 ? -15.889 -14.396 10.545 1.00 34.25 204 ALA A CA 1
ATOM 1597 C C . ALA A 1 204 ? -17.210 -14.942 9.962 1.00 34.25 204 ALA A C 1
ATOM 1599 O O . ALA A 1 204 ? -18.245 -14.860 10.620 1.00 34.25 204 ALA A O 1
ATOM 1600 N N . LEU A 1 205 ? -17.185 -15.473 8.734 1.00 36.56 205 LEU A N 1
ATOM 1601 C CA . LEU A 1 205 ? -18.355 -16.003 8.022 1.00 36.56 205 LEU A CA 1
ATOM 1602 C C . LEU A 1 205 ? -18.399 -17.541 7.957 1.00 36.56 205 LEU A C 1
ATOM 1604 O O . LEU A 1 205 ? -19.312 -18.075 7.341 1.00 36.56 205 LEU A O 1
ATOM 1608 N N . GLN A 1 206 ? -17.449 -18.255 8.573 1.00 38.22 206 GLN A N 1
ATOM 1609 C CA . GLN A 1 206 ? -17.374 -19.726 8.494 1.00 38.22 206 GLN A CA 1
ATOM 1610 C C . GLN A 1 206 ? -17.673 -20.470 9.804 1.00 38.22 206 GLN A C 1
ATOM 1612 O O . GLN A 1 206 ? -17.628 -21.693 9.826 1.00 38.22 206 GLN A O 1
ATOM 1617 N N . GLU A 1 207 ? -18.054 -19.776 10.875 1.00 36.69 207 GLU A N 1
ATOM 1618 C CA . GLU A 1 207 ? -18.490 -20.416 12.124 1.00 36.69 207 GLU A CA 1
ATOM 1619 C C . GLU A 1 207 ? -19.942 -20.031 12.416 1.00 36.69 207 GLU A C 1
ATOM 1621 O O . GLU A 1 207 ? -20.213 -19.173 13.249 1.00 36.69 207 GLU A O 1
ATOM 1626 N N . THR A 1 208 ? -20.881 -20.571 11.636 1.00 42.94 208 THR A N 1
ATOM 1627 C CA . THR A 1 208 ? -22.320 -20.680 11.968 1.00 42.94 208 THR A CA 1
ATOM 1628 C C . THR A 1 208 ? -23.008 -21.577 10.935 1.00 42.94 208 THR A C 1
ATOM 1630 O O . THR A 1 208 ? -23.767 -21.117 10.087 1.00 42.94 208 THR A O 1
ATOM 1633 N N . THR A 1 209 ? -22.721 -22.872 11.022 1.00 37.03 209 THR A N 1
ATOM 1634 C CA . THR A 1 209 ? -23.605 -23.973 10.604 1.00 37.03 209 THR A CA 1
ATOM 1635 C C . THR A 1 209 ? -23.434 -25.092 11.605 1.00 37.03 209 THR A C 1
ATOM 1637 O O . THR A 1 209 ? -22.256 -25.363 11.937 1.00 37.03 209 THR A O 1
#

Radius of gyration: 24.41 Å; chains: 1; bounding box: 46×46×64 Å

Foldseek 3Di:
DDQPPVLLVVCVVLLDFLVRSCVVSVHDSVVSVVVCVVVVHDGRDDADAPVPDDPVLVVVLLVCLLVLHDLVVSCVVVSHRSVRCCVVCVVSNVVSVVVVLVVLLVLQFVLQAQDDQPQWGWHGWDADPPPRWIKTWTAGPQRDIDIDTVVCSLLVVDDNDPDPPCNVVCVVCVPVSVVVSVVSVVPRDDDPVPPDPPCSVVVVPPPDD

pLDDT: mean 80.1, std 16.33, range [34.25, 97.12]

Secondary structure (DSSP, 8-state):
-PPPHHHHHHHHHTT--HHHHHHHTTS-HHHHHHHHHHTTPPPPP-PPPGGGS-HHHHHHHHHHHHTT--HHHHHHHHT--HHHHHHHTHHHHHHHHHHHHHHHHHHHHHHHTT-EETTEEEEEEEE-TTT--EEEEEEETTS-EEEEEHHHHHTT---SS-TTSTHHHHHHTHHHHHHHHHHHHHHSPP-TTT----GGGTGGGSS--

Sequence (209 aa):
MPVDKTEFLRLYQQGKQDVEIARLLNCSREYIRKVRNSYGLPVQPKVKKLDRLSAADRQAIEQKLLSLLPIDQVAAEYGVSPDVLQEGFREVTRQALVKRKQARLVNISNYWQGRQVGMLTIQSVNQDSATSEYWVEGRCSCGRQKQITLNNLRSGRVFSCSKGGCMGLAKANALAYRQSLKELLAGEPRDPSTGRVSAVLSSALQETT